Protein AF-A0A958UW13-F1 (afdb_monomer)

Secondary structure (DSSP, 8-state):
-HHHHHH-SSS--TT-------HHHHHHHHHHHHHHHHHHHHHHHHHHHHHHHHHHHHHHHHHHTT--HHHHHHHHHHHHHHHHHHHHHHHHHHHHHHHHHHHHHHT----GGGGG-HHHHHHHHHHHHHHHHHHHHHHHHHHHT--HHHHHHS-----S--HHHHHHHHHHHHHHHHHHHHHH-

Radius of gyration: 22.66 Å; Cα contacts (8 Å, |Δi|>4): 82; chains: 1; bounding box: 59×39×58 Å

Foldseek 3Di:
DVVCVLAPPPDPPPPPPPDNPHCVVVVVVVVLVVLVLLLVLLVLLLVLLVVVVVCLLVLLVCVVVPHDLVVVLVVQLVVLLVVLVVVLVVVVVVCVVCVVVCCVVVVHDDDPVVVVPPVVVVVSVVSSVVSSCSSSVNSSVVNSPDDSVDSPDDDPPVPPPVVVSVVSVVSSVVSVVVVVVVVVD

Mean predicted aligned error: 11.91 Å

Nearest PDB structures (foldseek):
  7w78-assembly1_B  TM=7.271E-01  e=1.163E-01  Corynebacterium diphtheriae NCTC 13129
  8g4c-assembly1_A  TM=7.460E-01  e=3.008E+00  Bacillus subtilis subsp. subtilis str. 168
  7o3v-assembly1_I  TM=2.007E-01  e=4.396E+00  Escherichia coli

Solvent-accessible surface area (backbone atoms only — not comparable to full-atom values): 10724 Å² total; per-residue (Å²): 118,74,70,51,71,66,61,51,86,84,64,76,65,88,77,82,64,92,73,79,70,62,49,63,58,59,52,51,52,52,50,52,50,50,52,51,50,51,39,51,41,50,50,50,27,54,51,48,43,59,51,48,61,75,48,43,6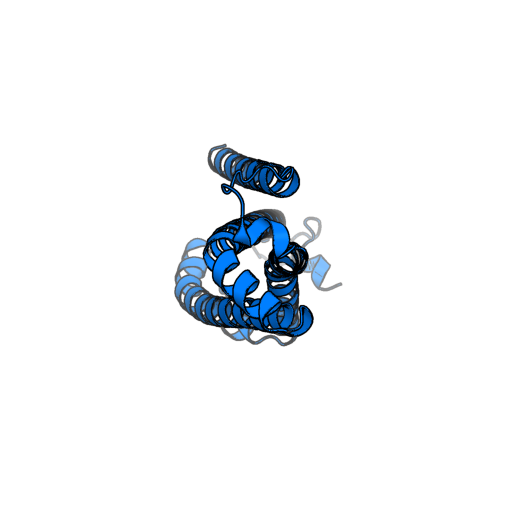1,62,51,32,53,42,46,73,77,66,50,56,65,66,60,55,40,53,52,52,41,49,53,43,43,52,52,45,49,54,52,51,58,51,46,54,54,50,48,66,67,44,46,63,60,47,24,66,76,64,78,40,90,79,59,76,69,61,70,69,34,70,72,52,43,52,49,52,51,51,51,50,52,52,49,40,45,65,33,28,50,57,39,38,53,60,62,61,67,65,60,52,75,58,71,76,74,56,84,89,69,88,70,69,87,55,56,66,60,54,49,49,51,51,50,38,52,51,55,51,52,49,54,54,51,68,71,72,110

Sequence (185 aa):
PFTDMHLNKELPAQNGLSDASNPMYSYILSGIALFVLLIACINFVNLTVARSVRRSKEIGIRKVVGGERKQLIVQFLGESFLLCFFAFALAIVLVQLALPVFNELSNKVLTLSYLFDAKLILGYMALFIVTGLLAGFYPALVLSNYNPVETLYSRFILSGKNYLQKSLVVLQFALASFLIISTLV

pLDDT: mean 73.25, std 13.92, range [44.91, 92.62]

Structure (mmCIF, N/CA/C/O backbone):
data_AF-A0A958UW13-F1
#
_entry.id   AF-A0A958UW13-F1
#
loop_
_atom_site.group_PDB
_atom_site.id
_atom_site.type_symbol
_atom_site.label_atom_id
_atom_site.label_alt_id
_atom_site.label_comp_id
_atom_site.label_asym_id
_atom_site.label_entity_id
_atom_site.label_seq_id
_atom_site.pdbx_PDB_ins_code
_atom_site.Cartn_x
_atom_site.Cartn_y
_atom_site.Cartn_z
_atom_site.occupancy
_atom_site.B_iso_or_equiv
_atom_site.auth_seq_id
_atom_site.auth_comp_id
_atom_site.auth_asym_id
_atom_site.auth_atom_id
_atom_site.pdbx_PDB_model_num
ATOM 1 N N . PRO A 1 1 ? 21.095 -22.127 -12.850 1.00 52.06 1 PRO A N 1
ATOM 2 C CA . PRO A 1 1 ? 21.810 -22.248 -14.142 1.00 52.06 1 PRO A CA 1
ATOM 3 C C . PRO A 1 1 ? 21.326 -21.274 -15.234 1.00 52.06 1 PRO A C 1
ATOM 5 O O . PRO A 1 1 ? 22.170 -20.653 -15.861 1.00 52.06 1 PRO A O 1
ATOM 8 N N . PHE A 1 2 ? 20.011 -21.098 -15.460 1.00 50.12 2 PHE A N 1
ATOM 9 C CA . PHE A 1 2 ? 19.495 -20.127 -16.453 1.00 50.12 2 PHE A CA 1
ATOM 10 C C . PHE A 1 2 ? 19.373 -18.688 -15.920 1.00 50.12 2 PHE A C 1
ATOM 12 O O . PHE A 1 2 ? 19.546 -17.737 -16.672 1.00 50.12 2 PHE A O 1
ATOM 19 N N . THR A 1 3 ? 19.131 -18.508 -14.618 1.00 55.66 3 THR A N 1
ATOM 20 C CA . THR A 1 3 ? 19.141 -17.190 -13.951 1.00 55.66 3 THR A CA 1
ATOM 21 C C . THR A 1 3 ? 20.526 -16.545 -13.954 1.00 55.66 3 THR A C 1
ATOM 23 O O . THR A 1 3 ? 20.636 -15.331 -14.088 1.00 55.66 3 THR A O 1
ATOM 26 N N . ASP A 1 4 ? 21.578 -17.360 -13.873 1.00 51.62 4 ASP A N 1
ATOM 27 C CA . ASP A 1 4 ? 22.963 -16.890 -13.782 1.00 51.62 4 ASP A CA 1
ATOM 28 C C . ASP A 1 4 ? 23.479 -16.368 -15.130 1.00 51.62 4 ASP A C 1
ATOM 30 O O . ASP A 1 4 ? 24.246 -15.416 -15.161 1.00 51.62 4 ASP A O 1
ATOM 34 N N . MET A 1 5 ? 22.990 -16.896 -16.259 1.00 53.34 5 MET A N 1
ATOM 35 C CA . MET A 1 5 ? 23.328 -16.372 -17.593 1.00 53.34 5 MET A CA 1
ATOM 36 C C . MET A 1 5 ? 22.741 -14.977 -17.866 1.00 53.34 5 MET A C 1
ATOM 38 O O . MET A 1 5 ? 23.309 -14.226 -18.649 1.00 53.34 5 MET A O 1
ATOM 42 N N . HIS A 1 6 ? 21.635 -14.604 -17.210 1.00 53.41 6 HIS A N 1
ATOM 43 C CA . HIS A 1 6 ? 21.028 -13.271 -17.345 1.00 53.41 6 HIS A CA 1
ATOM 44 C C . HIS A 1 6 ? 21.558 -12.241 -16.331 1.00 53.41 6 HIS A C 1
ATOM 46 O O . HIS A 1 6 ? 21.321 -11.046 -16.501 1.00 53.41 6 HIS A O 1
ATOM 52 N N . LEU A 1 7 ? 22.234 -12.689 -15.266 1.00 52.91 7 LEU A N 1
ATOM 53 C CA . LEU A 1 7 ? 22.651 -11.857 -14.130 1.00 52.91 7 LEU A CA 1
ATOM 54 C C . LEU A 1 7 ? 24.177 -11.785 -13.942 1.00 52.91 7 LEU A C 1
ATOM 56 O O . LEU A 1 7 ? 24.637 -10.969 -13.146 1.00 52.91 7 LEU A O 1
ATOM 60 N N . ASN A 1 8 ? 24.966 -12.612 -14.633 1.00 52.19 8 ASN A N 1
ATOM 61 C CA . ASN A 1 8 ? 26.412 -12.680 -14.434 1.00 52.19 8 ASN A CA 1
ATOM 62 C C . ASN A 1 8 ? 27.182 -11.842 -15.473 1.00 52.19 8 ASN A C 1
ATOM 64 O O . ASN A 1 8 ? 26.979 -11.982 -16.676 1.00 52.19 8 ASN A O 1
ATOM 68 N N . LYS A 1 9 ? 28.088 -10.977 -14.996 1.00 53.41 9 LYS A N 1
ATOM 69 C CA . LYS A 1 9 ? 28.976 -10.127 -15.814 1.00 53.41 9 LYS A CA 1
ATOM 70 C C . LYS A 1 9 ? 30.234 -10.850 -16.313 1.00 53.41 9 LYS A C 1
ATOM 72 O O . LYS A 1 9 ? 30.938 -10.302 -17.154 1.00 53.41 9 LYS A O 1
ATOM 77 N N . GLU A 1 10 ? 30.534 -12.041 -15.796 1.00 50.69 10 GLU A N 1
ATOM 78 C CA . GLU A 1 10 ? 31.798 -12.747 -16.066 1.00 50.69 10 GLU A CA 1
ATOM 79 C C . GLU A 1 10 ? 31.756 -13.699 -17.270 1.00 50.69 10 GLU A C 1
ATOM 81 O O . GLU A 1 10 ? 32.780 -14.271 -17.635 1.00 50.69 10 GLU A O 1
ATOM 86 N N . LEU A 1 11 ? 30.601 -13.860 -17.923 1.00 52.06 11 LEU A N 1
ATOM 87 C CA . LEU A 1 11 ? 30.509 -14.593 -19.184 1.00 52.06 11 LEU A CA 1
ATOM 88 C C . LEU A 1 11 ? 30.660 -13.596 -20.342 1.00 52.06 11 LEU A C 1
ATOM 90 O O . LEU A 1 11 ? 29.716 -12.851 -20.615 1.00 52.06 11 LEU A O 1
ATOM 94 N N . PRO A 1 12 ? 31.816 -13.539 -21.034 1.00 48.03 12 PRO A N 1
ATOM 95 C CA . PRO A 1 12 ? 31.908 -12.764 -22.260 1.00 48.03 12 PRO A CA 1
ATOM 96 C C . PRO A 1 12 ? 30.866 -13.297 -23.245 1.00 48.03 12 PRO A C 1
ATOM 98 O O . PRO A 1 12 ? 30.734 -14.508 -23.430 1.00 48.03 12 PRO A O 1
ATOM 101 N N . ALA A 1 13 ? 30.133 -12.386 -23.883 1.00 51.97 13 ALA A N 1
ATOM 102 C CA . ALA A 1 13 ? 29.234 -12.694 -24.983 1.00 51.97 13 ALA A CA 1
ATOM 103 C C . ALA A 1 13 ? 30.045 -13.187 -26.197 1.00 51.97 13 ALA A C 1
ATOM 105 O O . ALA A 1 13 ? 30.246 -12.468 -27.175 1.00 51.97 13 ALA A O 1
ATOM 106 N N . GLN A 1 14 ? 30.540 -14.425 -26.146 1.00 45.69 14 GLN A N 1
ATOM 107 C CA . GLN A 1 14 ? 30.984 -15.161 -27.325 1.00 45.69 14 GLN A CA 1
ATOM 108 C C . GLN A 1 14 ? 29.735 -15.463 -28.151 1.00 45.69 14 GLN A C 1
ATOM 110 O O . GLN A 1 14 ? 29.120 -16.501 -27.950 1.00 45.69 14 GLN A O 1
ATOM 115 N N . ASN A 1 15 ? 29.296 -14.477 -28.946 1.00 47.22 15 ASN A N 1
ATOM 116 C CA . ASN A 1 15 ? 28.476 -14.584 -30.167 1.00 47.22 15 ASN A CA 1
ATOM 117 C C . ASN A 1 15 ? 27.920 -13.212 -30.623 1.00 47.22 15 ASN A C 1
ATOM 119 O O . ASN A 1 15 ? 26.790 -13.123 -31.090 1.00 47.22 15 ASN A O 1
ATOM 123 N N . GLY A 1 16 ? 28.683 -12.116 -30.493 1.00 48.81 16 GLY A N 1
ATOM 124 C CA . GLY A 1 16 ? 28.322 -10.843 -31.144 1.00 48.81 16 GLY A CA 1
ATOM 125 C C . GLY A 1 16 ? 27.100 -10.112 -30.566 1.00 48.81 16 GLY A C 1
ATOM 126 O O . GLY A 1 16 ? 26.552 -9.234 -31.224 1.00 48.81 16 GLY A O 1
ATOM 127 N N . LEU A 1 17 ? 26.679 -10.438 -29.341 1.00 50.28 17 LEU A N 1
ATOM 128 C CA . LEU A 1 17 ? 25.639 -9.697 -28.622 1.00 50.28 17 LEU A CA 1
ATOM 129 C C . LEU A 1 17 ? 26.258 -8.466 -27.947 1.00 50.28 17 LEU A C 1
ATOM 131 O O . LEU A 1 17 ? 26.742 -8.527 -26.817 1.00 50.28 17 LEU A O 1
ATOM 135 N N . SER A 1 18 ? 26.250 -7.342 -28.656 1.00 46.09 18 SER A N 1
ATOM 136 C CA . SER A 1 18 ? 26.576 -6.021 -28.121 1.00 46.09 18 SER A CA 1
ATOM 137 C C . SER A 1 18 ? 25.360 -5.426 -27.397 1.00 46.09 18 SER A C 1
ATOM 139 O O . SER A 1 18 ? 24.729 -4.533 -27.938 1.00 46.09 18 SER A O 1
ATOM 141 N N . ASP A 1 19 ? 24.974 -5.985 -26.244 1.00 50.47 19 ASP A N 1
ATOM 142 C CA . ASP A 1 19 ? 24.163 -5.311 -25.203 1.00 50.47 19 ASP A CA 1
ATOM 143 C C . ASP A 1 19 ? 23.825 -6.295 -24.069 1.00 50.47 19 ASP A C 1
ATOM 145 O O . ASP A 1 19 ? 22.708 -6.799 -23.919 1.00 50.47 19 ASP A O 1
ATOM 149 N N . ALA A 1 20 ? 24.816 -6.601 -23.229 1.00 52.84 20 ALA A N 1
ATOM 150 C CA . ALA A 1 20 ? 24.546 -7.287 -21.972 1.00 52.84 20 ALA A CA 1
ATOM 151 C C . ALA A 1 20 ? 23.781 -6.326 -21.041 1.00 52.84 20 ALA A C 1
ATOM 153 O O . ALA A 1 20 ? 24.359 -5.400 -20.470 1.00 52.84 20 ALA A O 1
ATOM 154 N N . SER A 1 21 ? 22.466 -6.535 -20.894 1.00 53.34 21 SER A N 1
ATOM 155 C CA . SER A 1 21 ? 21.614 -5.787 -19.960 1.00 53.34 21 SER A CA 1
ATOM 156 C C . SER A 1 21 ? 22.214 -5.846 -18.553 1.00 53.34 21 SER A C 1
ATOM 158 O O . SER A 1 21 ? 22.163 -6.887 -17.904 1.00 53.34 21 SER A O 1
ATOM 160 N N . ASN A 1 22 ? 22.765 -4.731 -18.063 1.00 63.84 22 ASN A N 1
ATOM 161 C CA . ASN A 1 22 ? 23.395 -4.689 -16.746 1.00 63.84 22 ASN A CA 1
ATOM 162 C C . ASN A 1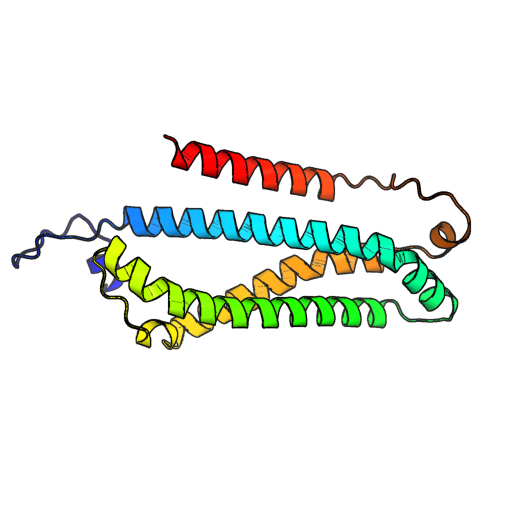 22 ? 22.338 -4.996 -15.659 1.00 63.84 22 ASN A C 1
ATOM 164 O O . ASN A 1 22 ? 21.388 -4.219 -15.505 1.00 63.84 22 ASN A O 1
ATOM 168 N N . PRO A 1 23 ? 22.486 -6.089 -14.883 1.00 67.69 23 PRO A N 1
ATOM 169 C CA . PRO A 1 23 ? 21.508 -6.500 -13.869 1.00 67.69 23 PRO A CA 1
ATOM 170 C C . PRO A 1 23 ? 21.314 -5.447 -12.772 1.00 67.69 23 PRO A C 1
ATOM 172 O O . PRO A 1 23 ? 20.291 -5.433 -12.089 1.00 67.69 23 PRO A O 1
ATOM 175 N N . MET A 1 24 ? 22.264 -4.516 -12.643 1.00 73.56 24 MET A N 1
ATOM 176 C CA . MET A 1 24 ? 22.176 -3.375 -11.742 1.00 73.56 24 MET A CA 1
ATOM 177 C C . MET A 1 24 ? 20.930 -2.512 -11.986 1.00 73.56 24 MET A C 1
ATOM 179 O O . MET A 1 24 ? 20.311 -2.083 -11.017 1.00 73.56 24 MET A O 1
ATOM 183 N N . TYR A 1 25 ? 20.500 -2.313 -13.240 1.00 77.19 25 TYR A N 1
ATOM 184 C CA . TYR A 1 25 ? 19.286 -1.537 -13.533 1.00 77.19 25 TYR A CA 1
ATOM 185 C C . TYR A 1 25 ? 18.023 -2.224 -13.006 1.00 77.19 25 TYR A C 1
ATOM 187 O O . TYR A 1 25 ? 17.160 -1.567 -12.426 1.00 77.19 25 TYR A O 1
ATOM 195 N N . SER A 1 26 ? 17.935 -3.550 -13.140 1.00 79.19 26 SER A N 1
ATOM 196 C CA . SER A 1 26 ? 16.813 -4.331 -12.611 1.00 79.19 26 SER A CA 1
ATOM 197 C C . SER A 1 26 ? 16.761 -4.281 -11.084 1.00 79.19 26 SER A C 1
ATOM 199 O O . SER A 1 26 ? 15.685 -4.106 -10.515 1.00 79.19 26 SER A O 1
ATOM 201 N N . TYR A 1 27 ? 17.915 -4.373 -10.412 1.00 81.94 27 TYR A N 1
ATOM 202 C CA . TYR A 1 27 ? 17.979 -4.262 -8.954 1.00 81.94 27 TYR A CA 1
ATOM 203 C C . TYR A 1 27 ? 17.588 -2.866 -8.462 1.00 81.94 27 TYR A C 1
ATOM 205 O O . TYR A 1 27 ? 16.763 -2.762 -7.554 1.00 81.94 27 TYR A O 1
ATOM 213 N N . ILE A 1 28 ? 18.093 -1.800 -9.090 1.00 85.06 28 ILE A N 1
ATOM 214 C CA . ILE A 1 28 ? 17.728 -0.418 -8.739 1.00 85.06 28 ILE A CA 1
ATOM 215 C C . ILE A 1 28 ? 16.223 -0.195 -8.930 1.00 85.06 28 ILE A C 1
ATOM 217 O O . ILE A 1 28 ? 15.558 0.277 -8.008 1.00 85.06 28 ILE A O 1
ATOM 221 N N . LEU A 1 29 ? 15.660 -0.603 -10.074 1.00 84.31 29 LEU A N 1
ATOM 222 C CA . LEU A 1 29 ? 14.228 -0.459 -10.346 1.00 84.31 29 LEU A CA 1
ATOM 223 C C . LEU A 1 29 ? 13.377 -1.249 -9.342 1.00 84.31 29 LEU A C 1
ATOM 225 O O . LEU A 1 29 ? 12.370 -0.736 -8.856 1.00 84.31 29 LEU A O 1
ATOM 229 N N . SER A 1 30 ? 13.802 -2.463 -8.975 1.00 85.44 30 SER A N 1
ATOM 230 C CA . SER A 1 30 ? 13.116 -3.265 -7.955 1.00 85.44 30 SER A CA 1
ATOM 231 C C . SER A 1 30 ? 13.166 -2.619 -6.564 1.00 85.44 30 SER A C 1
ATOM 233 O O . SER A 1 30 ? 12.167 -2.637 -5.844 1.00 85.44 30 SER A O 1
ATOM 235 N N . GLY A 1 31 ? 14.286 -1.981 -6.206 1.00 87.38 31 GLY A N 1
ATOM 236 C CA . GLY A 1 31 ? 14.431 -1.242 -4.954 1.00 87.38 31 GLY A CA 1
ATOM 237 C C . GLY A 1 31 ? 13.530 -0.009 -4.906 1.00 87.38 31 GLY A C 1
ATOM 238 O O . GLY A 1 31 ? 12.816 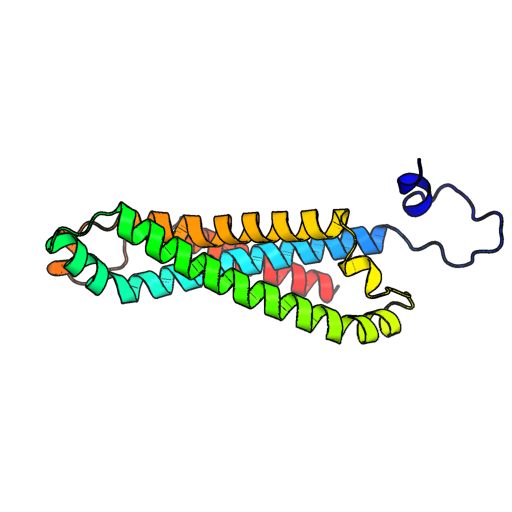0.196 -3.925 1.00 87.38 31 GLY A O 1
ATOM 239 N N . ILE A 1 32 ? 13.491 0.773 -5.990 1.00 89.56 32 ILE A N 1
ATOM 240 C CA . ILE A 1 32 ? 12.589 1.927 -6.121 1.00 89.56 32 ILE A CA 1
ATOM 241 C C . ILE A 1 32 ? 11.130 1.470 -6.016 1.00 89.56 32 ILE A C 1
ATOM 243 O O . ILE A 1 32 ? 10.366 2.043 -5.240 1.00 89.56 32 ILE A O 1
ATOM 247 N N . ALA A 1 33 ? 10.749 0.408 -6.733 1.00 88.31 33 ALA A N 1
ATOM 248 C CA . ALA A 1 33 ? 9.399 -0.147 -6.677 1.00 88.31 33 ALA A CA 1
ATOM 249 C C . ALA A 1 33 ? 9.007 -0.565 -5.249 1.00 88.31 33 ALA A C 1
ATOM 251 O O . ALA A 1 33 ? 7.898 -0.266 -4.806 1.00 88.31 33 ALA A O 1
ATOM 252 N N . LEU A 1 34 ? 9.923 -1.191 -4.502 1.00 89.00 34 LEU A N 1
ATOM 253 C CA . LEU A 1 34 ? 9.706 -1.562 -3.104 1.00 89.00 34 LEU A CA 1
ATOM 254 C C . LEU A 1 34 ? 9.506 -0.335 -2.201 1.00 89.00 34 LEU A C 1
ATOM 256 O O . LEU A 1 34 ? 8.570 -0.316 -1.401 1.00 89.00 34 LEU A O 1
ATOM 260 N N . PHE A 1 35 ? 10.326 0.710 -2.336 1.00 89.25 35 PHE A N 1
ATOM 261 C CA . PHE A 1 35 ? 10.149 1.939 -1.556 1.00 89.25 35 PHE A CA 1
ATOM 262 C C . PHE A 1 35 ? 8.833 2.648 -1.872 1.00 89.25 35 PHE A C 1
ATOM 264 O O . PHE A 1 35 ? 8.118 3.046 -0.952 1.00 89.25 35 PHE A O 1
ATOM 271 N N . VAL A 1 36 ? 8.475 2.760 -3.152 1.00 90.56 36 VAL A N 1
ATOM 272 C CA . VAL A 1 36 ? 7.197 3.346 -3.581 1.00 90.56 36 VAL A CA 1
ATOM 273 C C . VAL A 1 36 ? 6.020 2.542 -3.025 1.00 90.56 36 VAL A C 1
ATOM 275 O O . VAL A 1 36 ? 5.067 3.129 -2.512 1.00 90.56 36 VAL A O 1
ATOM 278 N N . LEU A 1 37 ? 6.103 1.208 -3.045 1.00 87.69 37 LEU A N 1
ATOM 279 C CA . LEU A 1 37 ? 5.087 0.334 -2.464 1.00 87.69 37 LEU A CA 1
ATOM 280 C C . LEU A 1 37 ? 4.930 0.567 -0.955 1.00 87.69 37 LEU A C 1
ATOM 282 O O . LEU A 1 37 ? 3.808 0.688 -0.463 1.00 87.69 37 LEU A O 1
ATOM 286 N N . LEU A 1 38 ? 6.039 0.668 -0.217 1.00 85.69 38 LEU A N 1
ATOM 287 C CA . LEU A 1 38 ? 6.013 0.962 1.218 1.00 85.69 38 LEU A CA 1
ATOM 288 C C . LEU A 1 38 ? 5.377 2.327 1.503 1.00 85.69 38 LEU A C 1
ATOM 290 O O . LEU A 1 38 ? 4.509 2.423 2.371 1.00 85.69 38 LEU A O 1
ATOM 294 N N . ILE A 1 39 ? 5.751 3.363 0.746 1.00 89.19 39 ILE A N 1
ATOM 295 C CA . ILE A 1 39 ? 5.157 4.703 0.851 1.00 89.19 39 ILE A CA 1
ATOM 296 C C . ILE A 1 39 ? 3.642 4.634 0.625 1.00 89.19 39 ILE A C 1
ATOM 298 O O . ILE A 1 39 ? 2.883 5.191 1.420 1.00 89.19 39 ILE A O 1
ATOM 302 N N . ALA A 1 40 ? 3.195 3.927 -0.417 1.00 86.25 40 ALA A N 1
ATOM 303 C CA . ALA A 1 40 ? 1.780 3.774 -0.741 1.00 86.25 40 ALA A CA 1
ATOM 304 C C . ALA A 1 40 ? 1.006 3.050 0.374 1.00 86.25 40 ALA A C 1
ATOM 306 O O . ALA A 1 40 ? -0.044 3.532 0.802 1.00 86.25 40 ALA A O 1
ATOM 307 N N . CYS A 1 41 ? 1.545 1.947 0.905 1.00 83.69 41 CYS A N 1
ATOM 308 C CA . CYS A 1 41 ? 0.949 1.213 2.023 1.00 83.69 41 CYS A CA 1
ATOM 309 C C . CYS A 1 41 ? 0.802 2.096 3.268 1.00 83.69 41 CYS A C 1
ATOM 311 O O . CYS A 1 41 ? -0.276 2.169 3.858 1.00 83.69 41 CYS A O 1
ATOM 313 N N . ILE A 1 42 ? 1.862 2.813 3.650 1.00 84.31 42 ILE A N 1
ATOM 314 C CA . ILE A 1 42 ? 1.840 3.707 4.814 1.00 84.31 42 ILE A CA 1
ATOM 315 C C . ILE A 1 42 ? 0.834 4.843 4.610 1.00 84.31 42 ILE A C 1
ATOM 317 O O . ILE A 1 42 ? 0.061 5.166 5.516 1.00 84.31 42 ILE A O 1
ATOM 321 N N . ASN A 1 43 ? 0.803 5.429 3.413 1.00 86.19 43 ASN A N 1
ATOM 322 C CA . ASN A 1 43 ? -0.139 6.488 3.086 1.00 86.19 43 ASN A CA 1
ATOM 323 C C . ASN A 1 43 ? -1.589 6.005 3.183 1.00 86.19 43 ASN A C 1
ATOM 325 O O . ASN A 1 43 ? -2.422 6.669 3.801 1.00 86.19 43 ASN A O 1
ATOM 329 N N . PHE A 1 44 ? -1.878 4.826 2.636 1.00 82.25 44 PHE A N 1
ATOM 330 C CA . PHE A 1 44 ? -3.207 4.237 2.691 1.00 82.25 44 PHE A CA 1
ATOM 331 C C . PHE A 1 44 ? -3.649 3.942 4.129 1.00 82.25 44 PHE A C 1
ATOM 333 O O . PHE A 1 44 ? -4.782 4.263 4.500 1.00 82.25 44 PHE A O 1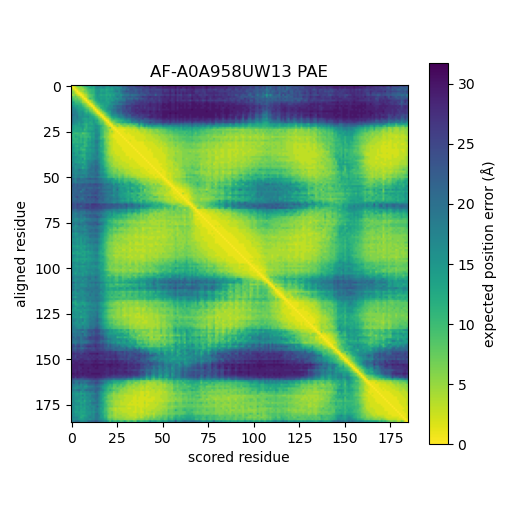
ATOM 340 N N . VAL A 1 45 ? -2.756 3.405 4.969 1.00 78.81 45 VAL A N 1
ATOM 341 C CA . VAL A 1 45 ? -3.012 3.215 6.407 1.00 78.81 45 VAL A CA 1
ATOM 342 C C . VAL A 1 45 ? -3.351 4.553 7.067 1.00 78.81 45 VAL A C 1
ATOM 344 O O . VAL A 1 45 ? -4.379 4.667 7.736 1.00 78.81 45 VAL A O 1
ATOM 347 N N . ASN A 1 46 ? -2.541 5.589 6.835 1.00 80.19 46 ASN A N 1
ATOM 348 C CA . ASN A 1 46 ? -2.753 6.920 7.405 1.00 80.19 46 ASN A CA 1
ATOM 349 C C . ASN A 1 46 ? -4.094 7.539 6.971 1.00 80.19 46 ASN A C 1
ATOM 351 O O . ASN A 1 46 ? -4.825 8.072 7.811 1.00 80.19 46 ASN A O 1
ATOM 355 N N . LEU A 1 47 ? -4.448 7.435 5.685 1.00 77.94 47 LEU A N 1
ATOM 356 C CA . LEU A 1 47 ? -5.727 7.910 5.149 1.00 77.94 47 LEU A CA 1
ATOM 357 C C . LEU A 1 47 ? -6.914 7.145 5.738 1.00 77.94 47 LEU A C 1
ATOM 359 O O . LEU A 1 47 ? -7.923 7.753 6.103 1.00 77.94 47 LEU A O 1
ATOM 363 N N . THR A 1 48 ? -6.799 5.823 5.861 1.00 75.19 48 THR A N 1
ATOM 364 C CA . THR A 1 48 ? -7.872 4.977 6.393 1.00 75.19 48 THR A CA 1
ATOM 365 C C . THR A 1 48 ? -8.101 5.264 7.873 1.00 75.19 48 THR A C 1
ATOM 367 O O . THR A 1 48 ? -9.239 5.481 8.276 1.00 75.19 48 THR A O 1
ATOM 370 N N . VAL A 1 49 ? -7.037 5.398 8.671 1.00 74.44 49 VAL A N 1
ATOM 371 C CA . VAL A 1 49 ? -7.123 5.801 10.086 1.00 74.44 49 VAL A CA 1
ATOM 372 C C . VAL A 1 49 ? -7.782 7.176 10.233 1.00 74.44 49 VAL A C 1
ATOM 374 O O . VAL A 1 49 ? -8.670 7.345 11.068 1.00 74.44 49 VAL A O 1
ATOM 377 N N . ALA A 1 50 ? -7.421 8.153 9.394 1.00 73.38 50 ALA A N 1
ATOM 378 C CA . ALA A 1 50 ? -8.049 9.475 9.412 1.00 73.38 50 ALA A CA 1
ATOM 379 C C . ALA A 1 50 ? -9.555 9.425 9.074 1.00 73.38 50 ALA A C 1
ATOM 381 O O . ALA A 1 50 ? -10.358 10.125 9.697 1.00 73.38 50 ALA A O 1
ATOM 382 N N . ARG A 1 51 ? -9.968 8.572 8.125 1.00 71.31 51 ARG A N 1
ATOM 383 C CA . ARG A 1 51 ? -11.389 8.345 7.795 1.00 71.31 51 ARG A CA 1
ATOM 384 C C . ARG A 1 51 ? -12.139 7.637 8.926 1.00 71.31 51 ARG A C 1
ATOM 386 O O . ARG A 1 51 ? -13.273 8.012 9.225 1.00 71.31 51 ARG A O 1
ATOM 393 N N . SER A 1 52 ? -11.501 6.680 9.597 1.00 68.31 52 SER A N 1
ATOM 394 C CA . SER A 1 52 ? -12.056 5.957 10.747 1.00 68.31 52 SER A CA 1
ATOM 395 C C . SER A 1 52 ? -12.437 6.884 11.902 1.00 68.31 52 SER A C 1
ATOM 397 O O . SER A 1 52 ? -13.477 6.685 12.526 1.00 68.31 52 SER A O 1
ATOM 399 N N . VAL A 1 53 ? -11.671 7.958 12.136 1.00 68.31 53 VAL A N 1
ATOM 400 C CA . VAL A 1 53 ? -12.010 8.976 13.148 1.00 68.31 53 VAL A CA 1
ATOM 401 C C . VAL A 1 53 ? -13.355 9.640 12.847 1.00 68.31 53 VAL A C 1
ATOM 403 O O . VAL A 1 53 ? -14.156 9.824 13.760 1.00 68.31 53 VAL A O 1
ATOM 406 N N . ARG A 1 54 ? -13.668 9.942 11.580 1.00 67.06 54 ARG A N 1
ATOM 407 C CA . ARG A 1 54 ? -14.970 10.530 11.202 1.00 67.06 54 ARG A CA 1
ATOM 408 C C . ARG A 1 54 ? -16.134 9.552 11.406 1.00 67.06 54 ARG A C 1
ATOM 410 O O . ARG A 1 54 ? -17.221 9.981 11.777 1.00 67.06 54 ARG A O 1
ATOM 417 N N . ARG A 1 55 ? -15.895 8.247 11.221 1.00 68.38 55 ARG A N 1
ATOM 418 C CA . ARG A 1 55 ? -16.892 7.170 11.408 1.00 68.38 55 ARG A CA 1
ATOM 419 C C . ARG A 1 55 ? -17.008 6.680 12.858 1.00 68.38 55 ARG A C 1
ATOM 421 O O . ARG A 1 55 ? -17.898 5.898 13.173 1.00 68.38 55 ARG A O 1
ATOM 428 N N . SER A 1 56 ? -16.162 7.166 13.766 1.00 66.62 56 SER A N 1
ATOM 429 C CA . SER A 1 56 ? -16.135 6.739 15.173 1.00 66.62 56 SER A CA 1
ATOM 430 C C . SER A 1 56 ? -17.459 6.964 15.923 1.00 66.62 56 SER A C 1
ATOM 432 O O . SER A 1 56 ? -17.845 6.112 16.720 1.00 66.62 56 SER A O 1
ATOM 434 N N . LYS A 1 57 ? -18.199 8.048 15.634 1.00 66.25 57 LYS A N 1
ATOM 435 C CA . LYS A 1 57 ? -19.526 8.313 16.229 1.00 66.25 57 LYS A CA 1
ATOM 436 C C . LYS A 1 57 ? -20.571 7.267 15.835 1.00 66.25 57 LYS A C 1
ATOM 438 O O . LYS A 1 57 ? -21.309 6.788 16.688 1.00 66.25 57 LYS A O 1
ATOM 443 N N . GLU A 1 58 ? -20.611 6.888 14.559 1.00 70.62 58 GLU A N 1
ATOM 444 C CA . GLU A 1 58 ? -21.517 5.852 14.045 1.00 70.62 58 GLU A CA 1
ATOM 445 C C . GLU A 1 58 ? -21.221 4.494 14.699 1.00 70.62 58 GLU A C 1
ATOM 447 O O . GLU A 1 58 ? -22.123 3.780 15.137 1.00 70.62 58 GLU A O 1
ATOM 452 N N . ILE A 1 59 ? -19.934 4.166 14.821 1.00 71.50 59 ILE A N 1
ATOM 453 C CA . ILE A 1 59 ? -19.454 2.921 15.425 1.00 71.50 59 ILE A CA 1
ATOM 454 C C . ILE A 1 59 ? -19.746 2.884 16.930 1.00 71.50 59 ILE A C 1
ATOM 456 O O . ILE A 1 59 ? -20.151 1.843 17.446 1.00 71.50 59 ILE A O 1
ATOM 460 N N . GLY A 1 60 ? -19.593 4.017 17.624 1.00 68.25 60 GLY A N 1
ATOM 461 C CA . GLY A 1 60 ? -19.965 4.175 19.029 1.00 68.25 60 GLY A CA 1
ATOM 462 C C . GLY A 1 60 ? -21.445 3.872 19.257 1.00 68.25 60 GLY A C 1
ATOM 463 O O . GLY A 1 60 ? -21.763 3.024 20.085 1.00 68.25 60 GLY A O 1
ATOM 464 N N . ILE A 1 61 ? -22.337 4.461 18.451 1.00 71.94 61 ILE A N 1
ATOM 465 C CA . ILE A 1 61 ? -23.788 4.209 18.517 1.00 71.94 61 ILE A CA 1
ATOM 466 C C . ILE A 1 61 ? -24.097 2.722 18.294 1.00 71.94 61 ILE A C 1
ATOM 468 O O . ILE A 1 61 ? -24.792 2.113 19.103 1.00 71.94 61 ILE A O 1
ATOM 472 N N . ARG A 1 62 ? -23.528 2.098 17.252 1.00 73.31 62 ARG A N 1
ATOM 473 C CA . ARG A 1 62 ? -23.743 0.666 16.970 1.00 73.31 62 ARG A CA 1
ATOM 474 C C . ARG A 1 62 ? -23.275 -0.238 18.113 1.00 73.31 62 ARG A C 1
ATOM 476 O O . ARG A 1 62 ? -23.938 -1.224 18.409 1.00 73.31 62 ARG A O 1
ATOM 483 N N . LYS A 1 63 ? -22.163 0.098 18.772 1.00 70.38 63 LYS A N 1
ATOM 484 C CA . LYS A 1 63 ? -21.611 -0.669 19.902 1.00 70.38 63 LYS A CA 1
ATOM 485 C C . LYS A 1 63 ? -22.460 -0.528 21.171 1.00 70.38 63 LYS A C 1
ATOM 487 O O . LYS A 1 63 ? -22.572 -1.494 21.916 1.00 70.38 63 LYS A O 1
ATOM 492 N N . VAL A 1 64 ? -23.088 0.633 21.393 1.00 70.94 64 VAL A N 1
ATOM 493 C CA . VAL A 1 64 ? -24.057 0.840 22.491 1.00 70.94 64 VAL A CA 1
ATOM 494 C C . VAL A 1 64 ? -25.361 0.069 22.249 1.00 70.94 64 VAL A C 1
ATOM 496 O O . VAL A 1 64 ? -25.930 -0.464 23.193 1.00 70.94 64 VAL A O 1
ATOM 499 N N . VAL A 1 65 ? -25.796 -0.065 20.992 1.00 75.12 65 VAL A N 1
ATOM 500 C CA . VAL A 1 65 ? -26.997 -0.837 20.601 1.00 75.12 65 VAL A CA 1
ATOM 501 C C . VAL A 1 65 ? -26.734 -2.361 20.556 1.00 75.12 65 VAL A C 1
ATOM 503 O O . VAL A 1 65 ? -27.615 -3.138 20.207 1.00 75.12 65 VAL A O 1
ATOM 506 N N . GLY A 1 66 ? -25.539 -2.821 20.949 1.00 70.00 66 GLY A N 1
ATOM 507 C CA . GLY A 1 66 ? -25.200 -4.249 21.050 1.00 70.00 66 GLY A CA 1
ATOM 508 C C . GLY A 1 66 ? -24.454 -4.836 19.847 1.00 70.00 66 GLY A C 1
ATOM 509 O O . GLY A 1 66 ? -24.316 -6.051 19.746 1.00 70.00 66 GLY A O 1
ATOM 510 N N . GLY A 1 67 ? -23.946 -4.006 18.934 1.00 71.38 67 GLY A N 1
ATOM 511 C CA . GLY A 1 67 ? -23.137 -4.461 17.802 1.00 71.38 67 GLY A CA 1
ATOM 512 C C . GLY A 1 67 ? -21.811 -5.099 18.237 1.00 71.38 67 GLY A C 1
ATOM 513 O O . GLY A 1 67 ? -21.022 -4.494 18.970 1.00 71.38 67 GLY A O 1
ATOM 514 N N . GLU A 1 68 ? -21.531 -6.310 17.748 1.00 70.00 68 GLU A N 1
ATOM 515 C CA . GLU A 1 68 ? -20.294 -7.031 18.054 1.00 70.00 68 GLU A CA 1
ATOM 516 C C . GLU A 1 68 ? -19.056 -6.373 17.420 1.00 70.00 68 GLU A C 1
ATOM 518 O O . GLU A 1 68 ? -19.038 -6.008 16.241 1.00 70.00 68 GLU A O 1
ATOM 523 N N . ARG A 1 69 ? -17.944 -6.327 18.175 1.00 67.75 69 ARG A N 1
ATOM 524 C CA . ARG A 1 69 ? -16.636 -5.853 17.674 1.00 67.75 69 ARG A CA 1
ATOM 525 C C . ARG A 1 69 ? -16.188 -6.596 16.408 1.00 67.75 69 ARG A C 1
ATOM 527 O O . ARG A 1 69 ? -15.573 -5.993 15.532 1.00 67.75 69 ARG A O 1
ATOM 534 N N . LYS A 1 70 ? -16.505 -7.890 16.300 1.00 68.94 70 LYS A N 1
ATOM 535 C CA . LYS A 1 70 ? -16.106 -8.745 15.175 1.00 68.94 70 LYS A CA 1
ATOM 536 C C . LYS A 1 70 ? -16.791 -8.339 13.867 1.00 68.94 70 LYS A C 1
ATOM 538 O O . LYS A 1 70 ? -16.136 -8.318 12.829 1.00 68.94 70 LYS A O 1
ATOM 543 N N . GLN A 1 71 ? -18.062 -7.940 13.922 1.00 73.25 71 GLN A N 1
ATOM 544 C CA . GLN A 1 71 ? -18.820 -7.496 12.748 1.00 73.25 71 GLN A CA 1
ATOM 545 C C . GLN A 1 71 ? -18.222 -6.221 12.136 1.00 73.25 71 GLN A C 1
ATOM 547 O O . GLN A 1 71 ? -18.093 -6.114 10.919 1.00 73.25 71 GLN A O 1
ATOM 552 N N . LEU A 1 72 ? -17.785 -5.284 12.982 1.00 70.50 72 LEU A N 1
ATOM 553 C CA . LEU A 1 72 ? -17.132 -4.047 12.547 1.00 70.50 72 LEU A CA 1
ATOM 554 C C . LEU A 1 72 ? -15.773 -4.320 11.892 1.00 70.50 72 LEU A C 1
ATOM 556 O O . LEU A 1 72 ? -15.482 -3.763 10.837 1.00 70.50 72 LEU A O 1
ATOM 560 N N . ILE A 1 73 ? -14.963 -5.204 12.482 1.00 70.38 73 ILE A N 1
ATOM 561 C CA . ILE A 1 73 ? -13.656 -5.585 11.927 1.00 70.38 73 ILE A CA 1
ATOM 562 C C . ILE A 1 73 ? -13.822 -6.214 10.539 1.00 70.38 73 ILE A C 1
ATOM 564 O O . ILE A 1 73 ? -13.136 -5.808 9.605 1.00 70.38 73 ILE A O 1
ATOM 568 N N . VAL A 1 74 ? -14.755 -7.160 10.386 1.00 76.62 74 VAL A N 1
ATOM 569 C CA . VAL A 1 74 ? -15.013 -7.827 9.098 1.00 76.62 74 VAL A CA 1
ATOM 570 C C . VAL A 1 74 ? -15.532 -6.838 8.054 1.00 76.62 74 VAL A C 1
ATOM 572 O O . VAL A 1 74 ? -15.073 -6.870 6.916 1.00 76.62 74 VAL A O 1
ATOM 575 N N . GLN A 1 75 ? -16.432 -5.924 8.433 1.00 78.81 75 GLN A N 1
ATOM 576 C CA . GLN A 1 75 ? -16.952 -4.907 7.517 1.00 78.81 75 GLN A CA 1
ATOM 577 C C . GLN A 1 75 ? -15.837 -3.993 6.990 1.00 78.81 75 GLN A C 1
ATOM 579 O O . GLN A 1 75 ? -15.735 -3.787 5.783 1.00 78.81 75 GLN A O 1
ATOM 584 N N . PHE A 1 76 ? -14.991 -3.464 7.878 1.00 74.00 76 PHE A N 1
ATOM 585 C CA . PHE A 1 76 ? -13.902 -2.570 7.480 1.00 74.00 76 PHE A CA 1
ATOM 586 C C . PHE A 1 76 ? -12.834 -3.286 6.663 1.00 74.00 76 PHE A C 1
ATOM 588 O O . PHE A 1 76 ? -12.377 -2.746 5.659 1.00 74.00 76 PHE A O 1
ATOM 595 N N . LEU A 1 77 ? -12.463 -4.505 7.059 1.00 76.12 77 LEU A N 1
ATOM 596 C CA . LEU A 1 77 ? -11.488 -5.290 6.314 1.00 76.12 77 LEU A CA 1
ATOM 597 C C . LEU A 1 77 ? -12.015 -5.639 4.914 1.00 76.12 77 LEU A C 1
ATOM 599 O O . LEU A 1 77 ? -11.268 -5.538 3.947 1.00 76.12 77 LEU A O 1
ATOM 603 N N . GLY A 1 78 ? -13.307 -5.964 4.792 1.00 81.06 78 GLY A N 1
ATOM 604 C CA . GLY A 1 78 ? -13.972 -6.176 3.506 1.00 81.06 78 GLY A CA 1
ATOM 605 C C . GLY A 1 78 ? -14.006 -4.916 2.636 1.00 81.06 78 GLY A C 1
ATOM 606 O O . GLY A 1 78 ? -13.674 -4.985 1.457 1.00 81.06 78 GLY A O 1
ATOM 607 N N . GLU A 1 79 ? -14.334 -3.753 3.209 1.00 80.56 79 GLU A N 1
ATOM 608 C CA . GLU A 1 79 ? -14.317 -2.466 2.495 1.00 80.56 79 GLU A CA 1
ATOM 609 C C . GLU A 1 79 ? -12.904 -2.125 1.991 1.00 80.56 79 GLU A C 1
ATOM 611 O O . GLU A 1 79 ? -12.729 -1.759 0.828 1.00 80.56 79 GLU A O 1
ATOM 616 N N . SER A 1 80 ? -11.878 -2.315 2.828 1.00 79.19 80 SER A N 1
ATOM 617 C CA . SER A 1 80 ? -10.477 -2.141 2.429 1.00 79.19 80 SER A CA 1
ATOM 618 C C . SER A 1 80 ? -10.067 -3.112 1.322 1.00 79.19 80 SER A C 1
ATOM 620 O O . SER A 1 80 ? -9.427 -2.694 0.361 1.00 79.19 80 SER A O 1
ATOM 622 N N . PHE A 1 81 ? -10.464 -4.382 1.411 1.00 81.94 81 PHE A N 1
ATOM 623 C CA . PHE A 1 81 ? -10.125 -5.388 0.406 1.00 81.94 81 PHE A CA 1
ATOM 624 C C . PHE A 1 81 ? -10.791 -5.107 -0.947 1.00 81.94 81 PHE A C 1
ATOM 626 O O . PHE A 1 81 ? -10.146 -5.236 -1.985 1.00 81.94 81 PHE A O 1
ATOM 633 N N . LEU A 1 82 ? -12.049 -4.651 -0.947 1.00 86.00 82 LEU A N 1
ATOM 634 C CA . LEU A 1 82 ? -12.748 -4.219 -2.161 1.00 86.00 82 LEU A CA 1
ATOM 635 C C . LEU A 1 82 ? -12.061 -3.013 -2.809 1.00 86.00 82 LEU A C 1
ATOM 637 O O . LEU A 1 82 ? -11.853 -3.005 -4.020 1.00 86.00 82 LEU A O 1
ATOM 641 N N . LEU A 1 83 ? -11.661 -2.014 -2.017 1.00 83.81 83 LEU A N 1
ATOM 642 C CA . LEU A 1 83 ? -10.911 -0.863 -2.526 1.00 83.81 83 LEU A CA 1
ATOM 643 C C . LEU A 1 83 ? -9.568 -1.284 -3.130 1.00 83.81 83 LEU A C 1
ATOM 645 O O . LEU A 1 83 ? -9.226 -0.833 -4.223 1.00 83.81 83 LEU A O 1
ATOM 649 N N . CYS A 1 84 ? -8.833 -2.173 -2.456 1.00 84.44 84 CYS A N 1
ATOM 650 C CA . CYS A 1 84 ? -7.611 -2.750 -3.005 1.00 84.44 84 CYS A CA 1
ATOM 651 C C . CYS A 1 84 ? -7.896 -3.474 -4.324 1.00 84.44 84 CYS A C 1
ATOM 653 O O . CYS A 1 84 ? -7.142 -3.294 -5.276 1.00 84.44 84 CYS A O 1
ATOM 655 N N . PHE A 1 85 ? -8.967 -4.268 -4.410 1.00 86.31 85 PHE A N 1
ATOM 656 C CA . PHE A 1 85 ? -9.320 -5.019 -5.617 1.00 86.31 85 PHE A CA 1
ATOM 657 C C . PHE A 1 85 ? -9.573 -4.096 -6.816 1.00 86.31 85 PHE A C 1
ATOM 659 O O . PHE A 1 85 ? -9.003 -4.309 -7.886 1.00 86.31 85 PHE A O 1
ATOM 666 N N . PHE A 1 86 ? -10.351 -3.025 -6.632 1.00 89.62 86 PHE A N 1
ATOM 667 C CA . PHE A 1 86 ? -10.569 -2.032 -7.689 1.00 89.62 86 PHE A CA 1
ATOM 668 C C . PHE A 1 86 ? -9.277 -1.310 -8.08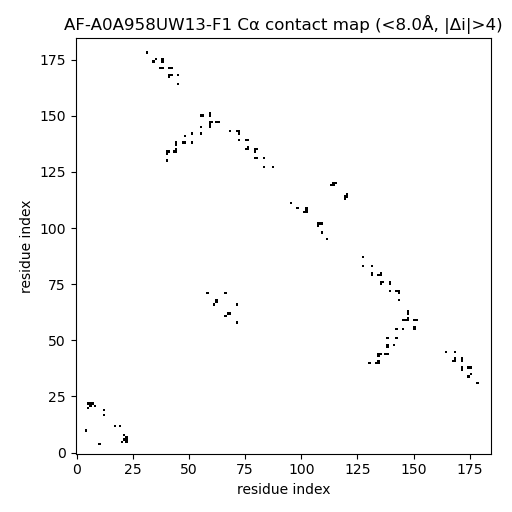5 1.00 89.62 86 PHE A C 1
ATOM 670 O O . PHE A 1 86 ? -9.030 -1.111 -9.274 1.00 89.62 86 PHE A O 1
ATOM 677 N N . ALA A 1 87 ? -8.429 -0.958 -7.115 1.00 87.38 87 ALA A N 1
ATOM 678 C CA . ALA A 1 87 ? -7.130 -0.350 -7.394 1.00 87.38 87 ALA A CA 1
ATOM 679 C C . ALA A 1 87 ? -6.203 -1.298 -8.174 1.00 87.38 87 ALA A C 1
ATOM 681 O O . ALA A 1 87 ? -5.519 -0.861 -9.095 1.00 87.38 87 ALA A O 1
ATOM 682 N N . PHE A 1 88 ? -6.211 -2.594 -7.850 1.00 86.69 88 PHE A N 1
ATOM 683 C CA . PHE A 1 88 ? -5.433 -3.617 -8.547 1.00 86.69 88 PHE A CA 1
ATOM 684 C C . PHE A 1 88 ? -5.914 -3.819 -9.989 1.00 86.69 88 PHE A C 1
ATOM 686 O O . PHE A 1 88 ? -5.099 -3.832 -10.909 1.00 86.69 88 PHE A O 1
ATOM 693 N N . ALA A 1 89 ? -7.230 -3.890 -10.209 1.00 89.00 89 ALA A N 1
ATOM 694 C CA .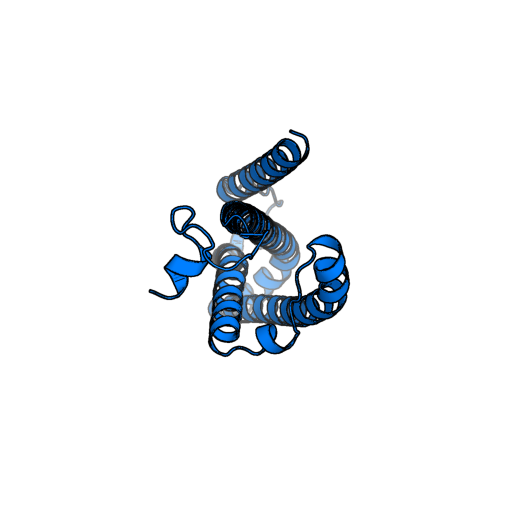 ALA A 1 89 ? -7.798 -3.956 -11.555 1.00 89.00 89 ALA A CA 1
ATOM 695 C C . ALA A 1 89 ? -7.406 -2.729 -12.398 1.00 89.00 89 ALA A C 1
ATOM 697 O O . ALA A 1 89 ? -6.988 -2.867 -13.546 1.00 89.00 89 ALA A O 1
ATOM 698 N N . LEU A 1 90 ? -7.469 -1.531 -11.807 1.00 91.12 90 LEU A N 1
ATOM 699 C CA . LEU A 1 90 ? -7.052 -0.289 -12.459 1.00 91.12 90 LEU A CA 1
ATOM 700 C C . LEU A 1 90 ? -5.544 -0.296 -12.762 1.00 91.12 90 LEU A C 1
ATOM 702 O O . LEU A 1 90 ? -5.133 0.110 -13.848 1.00 91.12 90 LEU A O 1
ATOM 706 N N . ALA A 1 91 ? -4.721 -0.816 -11.848 1.00 88.44 91 ALA A N 1
ATOM 707 C CA . ALA A 1 91 ? -3.283 -0.946 -12.053 1.00 88.44 91 ALA A CA 1
ATOM 708 C C . ALA A 1 91 ? -2.942 -1.838 -13.258 1.00 88.44 91 ALA A C 1
ATOM 710 O O . ALA A 1 91 ? -2.068 -1.468 -14.037 1.00 88.44 91 ALA A O 1
ATOM 711 N N . ILE A 1 92 ? -3.651 -2.956 -13.468 1.00 86.31 92 ILE A N 1
ATOM 712 C CA . ILE A 1 92 ? -3.455 -3.818 -14.651 1.00 86.31 92 ILE A CA 1
ATOM 713 C C . ILE A 1 92 ? -3.708 -3.033 -15.944 1.00 86.31 92 ILE A C 1
ATOM 715 O O . ILE A 1 92 ? -2.897 -3.092 -16.869 1.00 86.31 92 ILE A O 1
ATOM 719 N N . VAL A 1 93 ? -4.795 -2.257 -15.994 1.00 89.62 93 VAL A N 1
ATOM 720 C CA . VAL A 1 93 ? -5.126 -1.419 -17.158 1.00 89.62 93 VAL A CA 1
ATOM 721 C C . VAL A 1 93 ? -4.037 -0.371 -17.403 1.00 89.62 93 VAL A C 1
ATOM 723 O O . VAL A 1 93 ? -3.590 -0.198 -18.534 1.00 89.62 93 VAL A O 1
ATOM 726 N N . LEU A 1 94 ? -3.557 0.298 -16.351 1.00 89.44 94 LEU A N 1
ATOM 727 C CA . LEU A 1 94 ? -2.478 1.280 -16.474 1.00 89.44 94 LEU A CA 1
ATOM 728 C C . LEU A 1 94 ? -1.167 0.654 -16.951 1.00 89.44 94 LEU A C 1
ATOM 730 O O . LEU A 1 94 ? -0.494 1.241 -17.793 1.00 89.44 94 LEU A O 1
ATOM 734 N N . VAL A 1 95 ? -0.813 -0.535 -16.459 1.00 87.31 95 VAL A N 1
ATOM 735 C CA . VAL A 1 95 ? 0.380 -1.259 -16.918 1.00 87.31 95 VAL A CA 1
ATOM 736 C C . VAL A 1 95 ? 0.262 -1.593 -18.402 1.00 87.31 95 VAL A C 1
ATOM 738 O O . VAL A 1 95 ? 1.213 -1.369 -19.147 1.00 87.31 95 VAL A O 1
ATOM 741 N N . GLN A 1 96 ? -0.905 -2.049 -18.861 1.00 85.44 96 GLN A N 1
ATOM 742 C CA . GLN A 1 96 ? -1.139 -2.331 -20.278 1.00 85.44 96 GLN A CA 1
ATOM 743 C C . GLN A 1 96 ? -0.959 -1.085 -21.161 1.00 85.44 96 GLN A C 1
ATOM 745 O O . GLN A 1 96 ? -0.399 -1.190 -22.251 1.00 85.44 96 GLN A O 1
ATOM 750 N N . LEU A 1 97 ? -1.392 0.087 -20.690 1.00 87.56 97 LEU A N 1
ATOM 751 C CA . LEU A 1 97 ? -1.238 1.356 -21.410 1.00 87.56 97 LEU A CA 1
ATOM 752 C C . LEU A 1 97 ? 0.191 1.915 -21.353 1.00 87.56 97 LEU A C 1
ATOM 754 O O . LEU A 1 97 ? 0.640 2.541 -22.309 1.00 87.56 97 LEU A O 1
ATOM 758 N N . ALA A 1 98 ? 0.912 1.693 -20.253 1.00 86.94 98 ALA A N 1
ATOM 759 C CA . ALA A 1 98 ? 2.268 2.201 -20.053 1.00 86.94 98 ALA A CA 1
ATOM 760 C C . ALA A 1 98 ? 3.353 1.318 -20.695 1.00 86.94 98 ALA A C 1
ATOM 762 O O . ALA A 1 98 ? 4.419 1.820 -21.045 1.00 86.94 98 ALA A O 1
ATOM 763 N N . LEU A 1 99 ? 3.092 0.018 -20.876 1.00 83.75 99 LEU A N 1
ATOM 764 C CA . LEU A 1 99 ? 4.014 -0.936 -21.500 1.00 83.75 99 LEU A CA 1
ATOM 765 C C . LEU A 1 99 ? 4.579 -0.505 -22.866 1.00 83.75 99 LEU A C 1
ATOM 767 O O . LEU A 1 99 ? 5.795 -0.610 -23.025 1.00 83.75 99 LEU A O 1
ATOM 771 N N . PRO A 1 100 ? 3.788 -0.019 -23.847 1.00 83.81 100 PRO A N 1
ATOM 772 C CA . PRO A 1 100 ? 4.348 0.416 -25.129 1.00 83.81 100 PRO A CA 1
ATOM 773 C C . PRO A 1 100 ? 5.335 1.578 -24.964 1.00 83.81 100 PRO A C 1
ATOM 775 O O . PRO A 1 100 ? 6.431 1.530 -25.514 1.00 83.81 100 PRO A O 1
ATOM 778 N N . VAL A 1 101 ? 4.997 2.563 -24.128 1.00 83.88 101 VAL A N 1
ATOM 779 C CA . VAL A 1 101 ? 5.867 3.713 -23.831 1.00 83.88 101 VAL A CA 1
ATOM 780 C C . VAL A 1 101 ? 7.149 3.261 -23.125 1.00 83.88 101 VAL A C 1
ATOM 782 O O . VAL A 1 101 ? 8.241 3.737 -23.428 1.00 83.88 101 VAL A O 1
ATOM 785 N N . PHE A 1 102 ? 7.042 2.301 -22.204 1.00 81.31 102 PHE A N 1
ATOM 786 C CA . PHE A 1 102 ? 8.200 1.729 -21.521 1.00 81.31 102 PHE A CA 1
ATOM 787 C C . PHE A 1 102 ? 9.117 0.951 -22.475 1.00 81.31 102 PHE A C 1
ATOM 789 O O . PHE A 1 102 ? 10.338 1.043 -22.356 1.00 81.31 102 PHE A O 1
ATOM 796 N N . ASN A 1 103 ? 8.550 0.211 -23.428 1.00 83.19 103 ASN A N 1
ATOM 797 C CA . ASN A 1 103 ? 9.316 -0.534 -24.426 1.00 83.19 103 ASN A CA 1
ATOM 798 C C . ASN A 1 103 ? 10.136 0.393 -25.330 1.00 83.19 103 ASN A C 1
ATOM 800 O O . ASN A 1 103 ? 11.306 0.103 -25.584 1.00 83.19 103 ASN A O 1
ATOM 804 N N . GLU A 1 104 ? 9.555 1.521 -25.751 1.00 81.38 104 GLU A N 1
ATOM 805 C CA . GLU A 1 104 ? 10.259 2.546 -26.532 1.00 81.38 104 GLU A CA 1
ATOM 806 C C . GLU A 1 104 ? 11.396 3.194 -25.730 1.00 81.38 104 GLU A C 1
ATOM 808 O O . GLU A 1 104 ? 12.525 3.273 -26.207 1.00 81.38 104 GLU A O 1
ATOM 813 N N . LEU A 1 105 ? 11.133 3.601 -24.483 1.00 77.62 105 LEU A N 1
ATOM 814 C CA . LEU A 1 105 ? 12.132 4.252 -23.627 1.00 77.62 105 LEU A CA 1
ATOM 815 C C . LEU A 1 105 ? 13.266 3.312 -23.209 1.00 77.62 105 LEU A C 1
ATOM 817 O O . LEU A 1 105 ? 14.420 3.725 -23.110 1.00 77.62 105 LEU A O 1
ATOM 821 N N . SER A 1 106 ? 12.943 2.049 -22.929 1.00 71.06 106 SER A N 1
ATOM 822 C CA . SER A 1 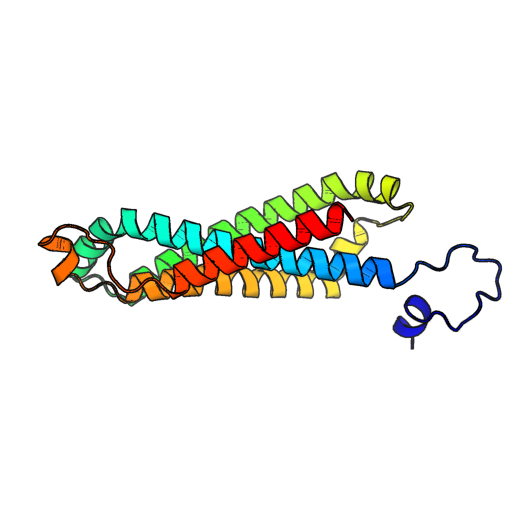106 ? 13.909 1.080 -22.421 1.00 71.06 106 SER A CA 1
ATOM 823 C C . SER A 1 106 ? 14.637 0.311 -23.529 1.00 71.06 106 SER A C 1
ATOM 825 O O . SER A 1 106 ? 15.504 -0.497 -23.189 1.00 71.06 106 SER A O 1
ATOM 827 N N . ASN A 1 107 ? 14.283 0.502 -24.809 1.00 68.81 107 ASN A N 1
ATOM 828 C CA . ASN A 1 107 ? 14.721 -0.350 -25.927 1.00 68.81 107 ASN A CA 1
ATOM 829 C C . ASN A 1 107 ? 14.580 -1.855 -25.605 1.00 68.81 107 ASN A C 1
ATOM 831 O O . ASN A 1 107 ? 15.434 -2.679 -25.931 1.00 68.81 107 ASN A O 1
ATOM 835 N N . LYS A 1 108 ? 13.502 -2.221 -24.902 1.00 67.25 108 LYS A N 1
ATOM 836 C CA . LYS A 1 108 ? 13.194 -3.603 -24.512 1.00 67.25 108 LYS A CA 1
ATOM 837 C C . LYS A 1 108 ? 11.875 -4.009 -25.145 1.00 67.25 108 LYS A C 1
ATOM 839 O O . LYS A 1 108 ? 10.937 -3.226 -25.196 1.00 67.25 108 LYS A O 1
ATOM 844 N N . VAL A 1 109 ? 11.786 -5.259 -25.588 1.00 68.31 109 VAL A N 1
ATOM 845 C CA . VAL A 1 109 ? 10.552 -5.816 -26.154 1.00 68.31 109 VAL A CA 1
ATOM 846 C C . VAL A 1 109 ? 9.847 -6.638 -25.075 1.00 68.31 109 VAL A C 1
ATOM 848 O O . VAL A 1 109 ? 9.971 -7.861 -25.037 1.00 68.31 109 VAL A O 1
ATOM 851 N N . LEU A 1 110 ? 9.128 -5.977 -24.160 1.00 68.81 110 LEU A N 1
ATOM 852 C CA . LEU A 1 110 ? 8.219 -6.679 -23.250 1.00 68.81 110 LEU A CA 1
ATOM 853 C C . LEU A 1 110 ? 6.880 -6.907 -23.947 1.00 68.81 110 LEU A C 1
ATOM 855 O O . LEU A 1 110 ? 6.169 -5.964 -24.297 1.00 68.81 110 LEU A O 1
ATOM 859 N N . THR A 1 111 ? 6.527 -8.172 -24.146 1.00 73.00 111 THR A N 1
ATOM 860 C CA . THR A 1 111 ? 5.225 -8.560 -24.689 1.00 73.00 111 THR A CA 1
ATOM 861 C C . THR A 1 111 ? 4.193 -8.703 -23.572 1.00 73.00 111 THR A C 1
ATOM 863 O O . THR A 1 111 ? 4.510 -9.085 -22.445 1.00 73.00 111 THR A O 1
ATOM 866 N N . LEU A 1 112 ? 2.920 -8.449 -23.892 1.00 68.94 112 LEU A N 1
ATOM 867 C CA . LEU A 1 112 ? 1.808 -8.644 -22.952 1.00 68.94 112 LEU A CA 1
ATOM 868 C C . LEU A 1 112 ? 1.681 -10.100 -22.472 1.00 68.94 112 LEU A C 1
ATOM 870 O O . LEU A 1 112 ? 1.107 -10.341 -21.415 1.00 68.94 112 LEU A O 1
ATOM 874 N N . SER A 1 113 ? 2.259 -11.067 -23.192 1.00 71.12 113 SER A N 1
ATOM 875 C CA . SER A 1 113 ? 2.276 -12.477 -22.791 1.00 71.12 113 SER A CA 1
ATOM 876 C C . SER A 1 113 ? 2.960 -12.714 -21.440 1.00 71.12 113 SER A C 1
ATOM 878 O O . SER A 1 113 ? 2.567 -13.632 -20.727 1.00 71.12 113 SER A O 1
ATOM 880 N N . TYR A 1 114 ? 3.920 -11.871 -21.041 1.00 69.25 114 TYR A N 1
ATOM 881 C CA . TYR A 1 114 ? 4.575 -11.985 -19.733 1.00 69.25 114 TYR A CA 1
ATOM 882 C C . TYR A 1 114 ? 3.636 -11.668 -18.560 1.00 69.25 114 TYR A C 1
ATOM 884 O O . TYR A 1 114 ? 3.802 -12.236 -17.485 1.00 69.25 114 TYR A O 1
ATOM 892 N N . LEU A 1 115 ? 2.616 -10.820 -18.746 1.00 68.56 115 LEU A N 1
ATOM 893 C CA . LEU A 1 115 ? 1.625 -10.542 -17.694 1.00 68.56 115 LEU A CA 1
ATOM 894 C C . LEU A 1 115 ? 0.792 -11.779 -17.335 1.00 68.56 115 LEU A C 1
ATOM 896 O O . LEU A 1 115 ? 0.306 -11.880 -16.210 1.00 68.56 115 LEU A O 1
ATOM 900 N N . PHE A 1 116 ? 0.639 -12.710 -18.280 1.00 74.19 116 PHE A N 1
ATOM 901 C CA . PHE A 1 116 ? -0.144 -13.931 -18.109 1.00 74.19 116 PHE A CA 1
ATOM 902 C C . PHE A 1 116 ? 0.697 -15.148 -17.700 1.00 74.19 116 PHE A C 1
ATOM 904 O O . PHE A 1 116 ? 0.164 -16.253 -17.602 1.00 74.19 116 PHE A O 1
ATOM 911 N N . ASP A 1 117 ? 1.996 -14.972 -17.441 1.00 83.12 117 ASP A N 1
ATOM 912 C CA . ASP A 1 117 ? 2.834 -16.056 -16.938 1.00 83.12 117 ASP A CA 1
ATOM 913 C C . ASP A 1 117 ? 2.365 -16.471 -15.532 1.00 83.12 117 ASP A C 1
ATOM 915 O O . ASP A 1 117 ? 2.262 -15.651 -14.613 1.00 83.12 117 ASP A O 1
ATOM 919 N N . ALA A 1 118 ? 2.094 -17.765 -15.346 1.00 81.38 118 ALA A N 1
ATOM 920 C CA . ALA A 1 118 ? 1.556 -18.328 -14.110 1.00 81.38 118 ALA A CA 1
ATOM 921 C C . ALA A 1 118 ? 2.419 -17.988 -12.883 1.00 81.38 118 ALA A C 1
ATOM 923 O O . ALA A 1 118 ? 1.900 -17.776 -11.784 1.00 81.38 118 ALA A O 1
ATOM 924 N N . LYS A 1 119 ? 3.741 -17.887 -13.069 1.00 82.81 119 LYS A N 1
ATOM 925 C CA . LYS A 1 119 ? 4.678 -17.560 -11.989 1.00 82.81 119 LYS A CA 1
ATOM 926 C C . LYS A 1 119 ? 4.573 -16.094 -11.552 1.00 82.81 119 LYS A C 1
ATOM 928 O O . LYS A 1 119 ? 4.673 -15.802 -10.361 1.00 82.81 119 LYS A O 1
ATOM 933 N N . LEU A 1 120 ? 4.339 -15.182 -12.498 1.00 80.75 120 LEU A N 1
ATOM 934 C CA . LEU A 1 120 ? 4.173 -13.752 -12.230 1.00 80.75 120 LEU A CA 1
ATOM 935 C C . LEU A 1 120 ? 2.786 -13.439 -11.668 1.00 80.75 120 LEU A C 1
ATOM 937 O O . LEU A 1 120 ? 2.690 -12.669 -10.715 1.00 80.75 120 LEU A O 1
ATOM 941 N N . ILE A 1 121 ? 1.737 -14.111 -12.154 1.00 84.12 121 ILE A N 1
ATOM 942 C CA . ILE A 1 121 ? 0.382 -14.016 -11.586 1.00 84.12 121 ILE A CA 1
ATOM 943 C C . ILE A 1 121 ? 0.393 -14.380 -10.098 1.00 84.12 121 ILE A C 1
ATOM 945 O O . ILE A 1 121 ? -0.173 -13.650 -9.282 1.00 84.12 121 ILE A O 1
ATOM 949 N N . LEU A 1 122 ? 1.071 -15.472 -9.725 1.00 87.19 122 LEU A N 1
ATOM 950 C CA . LEU A 1 122 ? 1.209 -15.859 -8.320 1.00 87.19 122 LEU A CA 1
ATOM 951 C C . LEU A 1 122 ? 1.906 -14.761 -7.501 1.00 87.19 122 LEU A C 1
ATOM 953 O O . LEU A 1 122 ? 1.480 -14.456 -6.388 1.00 87.19 122 LEU A O 1
ATOM 957 N N . GLY A 1 123 ? 2.939 -14.134 -8.071 1.00 85.19 123 GLY A N 1
ATOM 958 C CA . GLY A 1 123 ? 3.637 -13.001 -7.464 1.00 85.19 123 GLY A CA 1
ATOM 959 C C . GLY A 1 123 ? 2.727 -11.791 -7.242 1.00 85.19 123 GLY A C 1
ATOM 960 O O . GLY A 1 123 ? 2.680 -11.260 -6.133 1.00 85.19 123 GLY A O 1
ATOM 961 N N . TYR A 1 124 ? 1.956 -11.385 -8.254 1.00 84.75 124 TYR A N 1
ATOM 962 C CA . TYR A 1 124 ? 1.012 -10.268 -8.144 1.00 84.75 124 TYR A CA 1
ATOM 963 C C . TYR A 1 124 ? -0.092 -10.545 -7.122 1.00 84.75 124 TYR A C 1
ATOM 965 O O . TYR A 1 124 ? -0.415 -9.667 -6.325 1.00 84.75 124 TYR A O 1
ATOM 973 N N . MET A 1 125 ? -0.621 -11.771 -7.089 1.00 85.44 125 MET A N 1
ATOM 974 C CA . MET A 1 125 ? -1.622 -12.187 -6.103 1.00 85.44 125 MET A CA 1
ATOM 975 C C . MET A 1 125 ? -1.064 -12.178 -4.679 1.00 85.44 125 MET A C 1
ATOM 977 O O . MET A 1 125 ? -1.723 -11.686 -3.763 1.00 85.44 125 MET A O 1
ATOM 981 N N . ALA A 1 126 ? 0.163 -12.663 -4.477 1.00 87.75 126 ALA A N 1
ATOM 982 C CA . ALA A 1 126 ? 0.825 -12.593 -3.177 1.00 87.75 126 ALA A CA 1
ATOM 983 C C . ALA A 1 126 ? 1.018 -11.135 -2.730 1.00 87.75 126 ALA A C 1
ATOM 985 O O . ALA A 1 126 ? 0.713 -10.788 -1.590 1.00 87.75 126 ALA A O 1
ATOM 986 N N . LEU A 1 127 ? 1.455 -10.263 -3.641 1.00 85.38 127 LEU A N 1
ATOM 987 C CA . LEU A 1 127 ? 1.670 -8.842 -3.373 1.00 85.38 127 LEU A CA 1
ATOM 988 C C . LEU A 1 127 ? 0.345 -8.129 -3.051 1.00 85.38 127 LEU A C 1
ATOM 990 O O . LEU A 1 127 ? 0.272 -7.356 -2.096 1.00 85.38 127 LEU A O 1
ATOM 994 N N . PHE A 1 128 ? -0.729 -8.451 -3.771 1.00 84.44 128 PHE A N 1
ATOM 995 C CA . PHE A 1 128 ? -2.080 -7.962 -3.501 1.00 84.44 128 PHE A CA 1
ATOM 996 C C . PHE A 1 128 ? -2.573 -8.349 -2.099 1.00 84.44 128 PHE A C 1
ATOM 998 O O . PHE A 1 128 ? -3.044 -7.497 -1.346 1.00 84.44 128 PHE A O 1
ATOM 1005 N N . ILE A 1 129 ? -2.408 -9.616 -1.709 1.00 83.00 129 ILE A N 1
ATOM 1006 C CA . ILE A 1 129 ? -2.814 -10.098 -0.382 1.00 83.00 129 ILE A CA 1
ATOM 1007 C C . ILE A 1 129 ? -1.989 -9.419 0.715 1.00 83.00 129 ILE A C 1
ATOM 1009 O O . ILE A 1 129 ? -2.552 -8.925 1.691 1.00 83.00 129 ILE A O 1
ATOM 1013 N N . VAL A 1 130 ? -0.665 -9.358 0.555 1.00 84.19 130 VAL A N 1
ATOM 1014 C CA . VAL A 1 130 ? 0.234 -8.742 1.541 1.00 84.19 130 VAL A CA 1
ATOM 1015 C C . VAL A 1 130 ? -0.082 -7.258 1.713 1.00 84.19 130 VAL A C 1
ATOM 1017 O O . VAL A 1 130 ? -0.207 -6.789 2.843 1.00 84.19 130 VAL A O 1
ATOM 1020 N N . THR A 1 131 ? -0.263 -6.517 0.619 1.00 80.94 131 THR A N 1
ATOM 1021 C CA . THR A 1 131 ? -0.585 -5.084 0.683 1.00 80.94 131 THR A CA 1
ATOM 1022 C C . THR A 1 131 ? -1.963 -4.838 1.276 1.00 80.94 131 THR A C 1
ATOM 1024 O O . THR A 1 131 ? -2.073 -4.000 2.164 1.00 80.94 131 THR A O 1
ATOM 1027 N N . GLY A 1 132 ? -2.986 -5.601 0.878 1.00 78.25 132 GLY A N 1
ATOM 1028 C CA . GLY A 1 132 ? -4.331 -5.516 1.451 1.00 78.25 132 GLY A CA 1
ATOM 1029 C C . GLY A 1 132 ? -4.360 -5.820 2.952 1.00 78.25 132 GLY A C 1
ATOM 1030 O O . GLY A 1 132 ? -5.017 -5.111 3.716 1.00 78.25 132 GLY A O 1
ATOM 1031 N N . LEU A 1 133 ? -3.592 -6.819 3.401 1.00 77.06 133 LEU A N 1
ATOM 1032 C CA . LEU A 1 133 ? -3.445 -7.137 4.822 1.00 77.06 133 LEU A CA 1
ATOM 1033 C C . LEU A 1 133 ? -2.717 -6.027 5.581 1.00 77.06 133 LEU A C 1
ATOM 1035 O O . LEU A 1 133 ? -3.240 -5.551 6.584 1.00 77.06 133 LEU A O 1
ATOM 1039 N N . LEU A 1 134 ? -1.553 -5.574 5.110 1.00 75.19 134 LEU A N 1
ATOM 1040 C CA . LEU A 1 134 ? -0.800 -4.496 5.765 1.00 75.19 134 LEU A CA 1
ATOM 1041 C C . LEU A 1 134 ? -1.619 -3.198 5.845 1.00 75.19 134 LEU A C 1
ATOM 1043 O O . LEU A 1 134 ? -1.631 -2.529 6.879 1.00 75.19 134 LEU A O 1
ATOM 1047 N N . ALA A 1 135 ? -2.345 -2.882 4.773 1.00 70.25 135 ALA A N 1
ATOM 1048 C CA . ALA A 1 135 ? -3.222 -1.728 4.655 1.00 70.25 135 ALA A CA 1
ATOM 1049 C C . ALA A 1 135 ? -4.439 -1.786 5.594 1.00 70.25 135 ALA A C 1
ATOM 1051 O O . ALA A 1 135 ? -4.791 -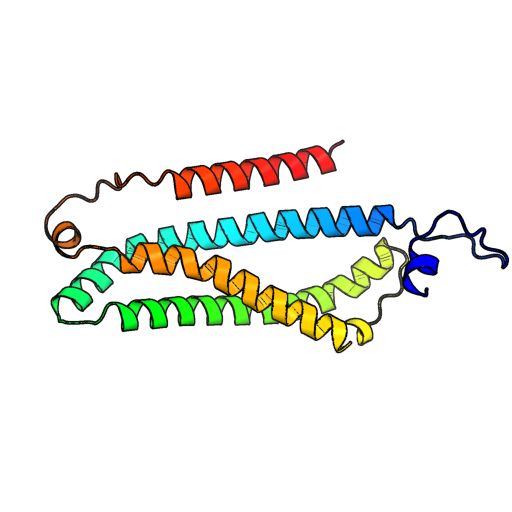0.779 6.208 1.00 70.25 135 ALA A O 1
ATOM 1052 N N . GLY A 1 136 ? -5.091 -2.949 5.700 1.00 67.50 136 GLY A N 1
ATOM 1053 C CA . GLY A 1 136 ? -6.329 -3.131 6.463 1.00 67.50 136 GLY A CA 1
ATOM 1054 C C . GLY A 1 136 ? -6.126 -3.485 7.939 1.00 67.50 136 GLY A C 1
ATOM 1055 O O . GLY A 1 136 ? -6.961 -3.144 8.778 1.00 67.50 136 GLY A O 1
ATOM 1056 N N . PHE A 1 137 ? -5.011 -4.127 8.293 1.00 70.75 137 PHE A N 1
ATOM 1057 C CA . PHE A 1 137 ? -4.767 -4.640 9.644 1.00 70.75 137 PHE A CA 1
ATOM 1058 C C . PHE A 1 137 ? -4.658 -3.523 10.688 1.00 70.75 137 PHE A C 1
ATOM 1060 O O . PHE A 1 137 ? -5.304 -3.573 11.736 1.00 70.75 137 PHE A O 1
ATOM 1067 N N . TYR A 1 138 ? -3.889 -2.476 10.390 1.00 69.56 138 TYR A N 1
ATOM 1068 C CA . TYR A 1 138 ? -3.699 -1.349 11.304 1.00 69.56 138 TYR A CA 1
ATOM 1069 C C . TYR A 1 138 ? -4.997 -0.567 11.597 1.00 69.56 138 TYR A C 1
ATOM 1071 O O . TYR A 1 138 ? -5.333 -0.408 12.774 1.00 69.56 138 TYR A O 1
ATOM 1079 N N . PRO A 1 139 ? -5.781 -0.110 10.597 1.00 62.41 139 PRO A N 1
ATOM 1080 C CA . PRO A 1 139 ? -7.047 0.566 10.867 1.00 62.41 139 PRO A CA 1
ATOM 1081 C C . PRO A 1 139 ? -8.061 -0.347 11.567 1.00 62.41 139 PRO A C 1
ATOM 1083 O O . PRO A 1 139 ? -8.779 0.139 12.438 1.00 62.41 139 PRO A O 1
ATOM 1086 N N . ALA A 1 140 ? -8.088 -1.651 11.265 1.00 62.94 140 ALA A N 1
ATOM 1087 C CA . ALA A 1 140 ? -8.949 -2.610 11.956 1.00 62.94 140 ALA A CA 1
ATOM 1088 C C . ALA A 1 140 ? -8.611 -2.735 13.454 1.00 62.94 140 ALA A C 1
ATOM 1090 O O . ALA A 1 140 ? -9.518 -2.778 14.288 1.00 62.94 140 ALA A O 1
ATOM 1091 N N . LEU A 1 141 ? -7.323 -2.732 13.817 1.00 64.19 141 LEU A N 1
ATOM 1092 C CA . LEU A 1 141 ? -6.885 -2.744 15.216 1.00 64.19 141 LEU A CA 1
ATOM 1093 C C . LEU A 1 141 ? -7.212 -1.440 15.948 1.00 64.19 141 LEU A C 1
ATOM 1095 O O . LEU A 1 141 ? -7.723 -1.480 17.069 1.00 64.19 141 LEU A O 1
ATOM 1099 N N . VAL A 1 142 ? -6.968 -0.289 15.311 1.00 65.06 142 VAL A N 1
ATOM 1100 C CA . VAL A 1 142 ? -7.322 1.019 15.884 1.00 65.06 142 VAL A CA 1
ATOM 1101 C C . VAL A 1 142 ? -8.837 1.101 16.115 1.00 65.06 142 VAL A C 1
ATOM 1103 O O . VAL A 1 142 ? -9.270 1.511 17.188 1.00 65.06 142 VAL A O 1
ATOM 1106 N N . LEU A 1 143 ? -9.647 0.629 15.159 1.00 58.75 143 LEU A N 1
ATOM 1107 C CA . LEU A 1 143 ? -11.113 0.593 15.238 1.00 58.75 143 LEU A CA 1
ATOM 1108 C C . LEU A 1 143 ? -11.668 -0.401 16.276 1.00 58.75 143 LEU A C 1
ATOM 1110 O O . LEU A 1 143 ? -12.660 -0.124 16.953 1.00 58.75 143 LEU A O 1
ATOM 1114 N N . SER A 1 144 ? -11.021 -1.553 16.433 1.00 57.28 144 SER A N 1
ATOM 1115 C CA . SER A 1 144 ? -11.392 -2.579 17.414 1.00 57.28 144 SER A CA 1
ATOM 1116 C C . SER A 1 144 ? -11.333 -2.053 18.853 1.00 57.28 144 SER A C 1
ATOM 1118 O O . SER A 1 144 ? -12.211 -2.360 19.672 1.00 57.28 144 SER A O 1
ATOM 1120 N N . ASN A 1 145 ? -10.335 -1.216 19.152 1.00 56.59 145 ASN A N 1
ATOM 1121 C CA . ASN A 1 145 ? -10.034 -0.755 20.505 1.00 56.59 145 ASN A CA 1
ATOM 1122 C C . ASN A 1 145 ? -10.810 0.485 20.974 1.00 56.59 145 ASN A C 1
ATOM 1124 O O . ASN A 1 145 ? -10.613 0.904 22.112 1.00 56.59 145 ASN A O 1
ATOM 1128 N N . TYR A 1 146 ? -11.730 1.048 20.179 1.00 56.75 146 TYR A N 1
ATOM 1129 C CA . TYR A 1 146 ? -12.525 2.194 20.641 1.00 56.75 146 TYR A CA 1
ATOM 1130 C C . TYR A 1 146 ? -13.440 1.806 21.808 1.00 56.75 146 TYR A C 1
ATOM 1132 O O . TYR A 1 146 ? -14.325 0.952 21.669 1.00 56.75 146 TYR A O 1
ATOM 1140 N N . ASN A 1 147 ? -13.246 2.451 22.960 1.00 48.59 147 ASN A N 1
ATOM 1141 C CA . ASN A 1 147 ? -14.137 2.330 24.107 1.00 48.59 147 ASN A CA 1
ATOM 1142 C C . ASN A 1 147 ? -15.319 3.310 23.962 1.00 48.59 147 ASN A C 1
ATOM 1144 O O . ASN A 1 147 ? -15.100 4.512 23.820 1.00 48.59 147 ASN A O 1
ATOM 1148 N N . PRO A 1 148 ? -16.576 2.827 24.007 1.00 48.22 148 PRO A N 1
ATOM 1149 C CA . PRO A 1 148 ? -17.769 3.640 23.746 1.00 48.22 148 PRO A CA 1
ATOM 1150 C C . PRO A 1 148 ? -17.998 4.759 24.779 1.00 48.22 148 PRO A C 1
ATOM 1152 O O . PRO A 1 148 ? -18.602 5.778 24.451 1.00 48.22 148 PRO A O 1
ATOM 1155 N N . VAL A 1 149 ? -17.459 4.616 25.994 1.00 49.03 149 VAL A N 1
ATOM 1156 C CA . VAL A 1 149 ? -17.655 5.565 27.106 1.00 49.03 149 VAL A CA 1
ATOM 1157 C C . VAL A 1 149 ? -16.991 6.929 26.845 1.00 49.03 149 VAL A C 1
ATOM 1159 O O . VAL A 1 149 ? -17.558 7.957 27.199 1.00 49.03 149 VAL A O 1
ATOM 1162 N N . GLU A 1 150 ? -15.853 6.978 26.141 1.00 53.09 150 GLU A N 1
ATOM 1163 C CA . GLU A 1 150 ? -15.214 8.251 25.749 1.00 53.09 150 GLU A CA 1
ATOM 1164 C C . GLU A 1 150 ? -15.888 8.907 24.534 1.00 53.09 150 GLU A C 1
ATOM 1166 O O . GLU A 1 150 ? -15.867 10.128 24.397 1.00 53.09 150 GLU A O 1
ATOM 1171 N N . THR A 1 151 ? -16.532 8.120 23.663 1.00 51.19 151 THR A N 1
ATOM 1172 C CA . THR A 1 151 ? -17.130 8.634 22.415 1.00 51.19 151 THR A CA 1
ATOM 1173 C C . THR A 1 151 ? -18.408 9.450 22.625 1.00 51.19 151 THR A C 1
ATOM 1175 O O . THR A 1 151 ? -18.776 10.229 21.743 1.00 51.19 151 THR A O 1
ATOM 1178 N N . LEU A 1 152 ? -19.079 9.286 23.772 1.00 48.12 152 LEU A N 1
ATOM 1179 C CA . LEU A 1 152 ? -20.396 9.873 24.034 1.00 48.12 152 LEU A CA 1
ATOM 1180 C C . LEU A 1 152 ? -20.362 11.153 24.890 1.00 48.12 152 LEU A C 1
ATOM 1182 O O . LEU A 1 152 ? -21.295 11.943 24.791 1.00 48.12 152 LEU A O 1
ATOM 1186 N N . TYR A 1 153 ? -19.326 11.372 25.715 1.00 49.31 153 TYR A N 1
ATOM 1187 C CA . TYR A 1 153 ? -19.380 12.386 26.787 1.00 49.31 153 TYR A CA 1
ATOM 1188 C C . TYR A 1 153 ? -18.248 13.425 26.837 1.00 49.31 153 TYR A C 1
ATOM 1190 O O . TYR A 1 153 ? -18.353 14.363 27.624 1.00 49.31 153 TYR A O 1
ATOM 1198 N N . SER A 1 154 ? -17.180 13.339 26.035 1.00 44.91 154 SER A N 1
ATOM 1199 C CA . SER A 1 154 ? -16.071 14.296 26.172 1.00 44.91 154 SER A CA 1
ATOM 1200 C C . SER A 1 154 ? -15.471 14.744 24.846 1.00 44.91 154 SER A C 1
ATOM 1202 O O . SER A 1 154 ? -15.356 13.984 23.888 1.00 44.91 154 SER A O 1
ATOM 1204 N N . ARG A 1 155 ? -15.104 16.031 24.817 1.00 48.75 155 ARG A N 1
ATOM 1205 C CA . ARG A 1 155 ? -14.327 16.715 23.779 1.00 48.75 155 ARG A CA 1
ATOM 1206 C C . ARG A 1 155 ? -13.269 15.777 23.202 1.00 48.75 155 ARG A C 1
ATOM 1208 O O . ARG A 1 155 ? -12.389 15.327 23.928 1.00 48.75 155 ARG A O 1
ATOM 1215 N N . PHE A 1 156 ? -13.335 15.548 21.892 1.00 49.69 156 PHE A N 1
ATOM 1216 C CA . PHE A 1 156 ? -12.284 14.897 21.113 1.00 49.69 156 PHE A CA 1
ATOM 1217 C C . PHE A 1 156 ? -10.972 15.686 21.248 1.00 49.69 156 PHE A C 1
ATOM 1219 O O . PHE A 1 156 ? -10.646 16.522 20.410 1.00 49.69 156 PHE A O 1
ATOM 1226 N N . ILE A 1 157 ? -10.199 15.425 22.296 1.00 45.56 157 ILE A N 1
ATOM 1227 C CA . ILE A 1 157 ? -8.763 15.652 22.256 1.00 45.56 157 ILE A CA 1
ATOM 1228 C C . ILE A 1 157 ? -8.193 14.312 21.825 1.00 45.56 157 ILE A C 1
ATOM 1230 O O . ILE A 1 157 ? -8.182 13.346 22.582 1.00 45.56 157 ILE A O 1
ATOM 1234 N N . LEU A 1 158 ? -7.787 14.251 20.561 1.00 49.53 158 LEU A N 1
ATOM 1235 C CA . LEU A 1 158 ? -7.107 13.130 19.924 1.00 49.53 158 LEU A CA 1
ATOM 1236 C C . LEU A 1 158 ? -5.704 12.944 20.560 1.00 49.53 158 LEU A C 1
ATOM 1238 O O . LEU A 1 158 ? -4.689 13.108 19.896 1.00 49.53 158 LEU A O 1
ATOM 1242 N N . SER A 1 159 ? -5.638 12.694 21.871 1.00 45.78 159 SER A N 1
ATOM 1243 C CA . SER A 1 159 ? -4.408 12.627 22.683 1.00 45.78 159 SER A CA 1
ATOM 1244 C C . SER A 1 159 ? -4.158 11.236 23.269 1.00 45.78 159 SER A C 1
ATOM 1246 O O . SER A 1 159 ? -3.396 11.076 24.221 1.00 45.78 159 SER A O 1
ATOM 1248 N N . GLY A 1 160 ? -4.731 10.194 22.664 1.00 51.81 160 GLY A N 1
ATOM 1249 C CA . GLY A 1 160 ? -4.097 8.881 22.715 1.00 51.81 160 GLY A CA 1
ATOM 1250 C C . GLY A 1 160 ? -2.751 8.995 22.004 1.00 51.81 160 GLY A C 1
ATOM 1251 O O . GLY A 1 160 ? -2.676 9.564 20.919 1.00 51.81 160 GLY A O 1
ATOM 1252 N N . LYS A 1 161 ? -1.672 8.536 22.637 1.00 53.81 161 LYS A N 1
ATOM 1253 C CA . LYS A 1 161 ? -0.289 8.572 22.139 1.00 53.81 161 LYS A CA 1
ATOM 1254 C C . LYS A 1 161 ? -0.155 7.921 20.740 1.00 53.81 161 LYS A C 1
ATOM 1256 O O . LYS A 1 161 ? 0.320 6.797 20.620 1.00 53.81 161 LYS A O 1
ATOM 1261 N N . ASN A 1 162 ? -0.516 8.629 19.664 1.00 67.50 162 ASN A N 1
ATOM 1262 C CA . ASN A 1 162 ? -0.418 8.188 18.262 1.00 67.50 162 ASN A CA 1
ATOM 1263 C C . ASN A 1 162 ? 1.040 8.205 17.753 1.00 67.50 162 ASN A C 1
ATOM 1265 O O . ASN A 1 162 ? 1.316 8.616 16.625 1.00 67.50 162 ASN A O 1
ATOM 1269 N N . TYR A 1 163 ? 2.004 7.780 18.577 1.00 68.75 163 TYR A N 1
ATOM 1270 C CA . TYR A 1 163 ? 3.419 7.737 18.198 1.00 68.75 163 TYR A CA 1
ATOM 1271 C C . TYR A 1 163 ? 3.660 6.833 16.991 1.00 68.75 163 TYR A C 1
ATOM 1273 O O . TYR A 1 163 ? 4.488 7.170 16.156 1.00 68.75 163 TYR A O 1
ATOM 1281 N N . LEU A 1 164 ? 2.896 5.745 16.855 1.00 71.12 164 LEU A N 1
ATOM 1282 C CA . LEU A 1 164 ? 2.961 4.860 15.690 1.00 71.12 164 LEU A CA 1
ATOM 1283 C C . LEU A 1 164 ? 2.559 5.582 14.399 1.00 71.12 164 LEU A C 1
ATOM 1285 O O . LEU A 1 164 ? 3.299 5.531 13.427 1.00 71.12 164 LEU A O 1
ATOM 1289 N N . GLN A 1 165 ? 1.445 6.320 14.399 1.00 72.00 165 GLN A N 1
ATOM 1290 C CA . GLN A 1 165 ? 1.019 7.098 13.232 1.00 72.00 165 GLN A CA 1
ATOM 1291 C C . GLN A 1 165 ? 2.025 8.209 12.907 1.00 72.00 165 GLN A C 1
ATOM 1293 O O . GLN A 1 165 ? 2.402 8.383 11.754 1.00 72.00 165 GLN A O 1
ATOM 1298 N N . LYS A 1 166 ? 2.511 8.935 13.924 1.00 78.06 166 LYS A N 1
ATOM 1299 C CA . LYS A 1 166 ? 3.540 9.968 13.735 1.00 78.06 166 LYS A CA 1
ATOM 1300 C C . LYS A 1 166 ? 4.838 9.376 13.178 1.00 78.06 166 LYS A C 1
ATOM 1302 O O . LYS A 1 166 ? 5.400 9.941 12.250 1.00 78.06 166 LYS A O 1
ATOM 1307 N N . SER A 1 167 ? 5.281 8.232 13.696 1.00 82.19 167 SER A N 1
ATOM 1308 C CA . SER A 1 167 ? 6.471 7.521 13.218 1.00 82.19 167 SER A CA 1
ATOM 1309 C C . SER A 1 167 ? 6.298 7.028 11.781 1.00 82.19 167 SER A C 1
ATOM 1311 O O . SER A 1 167 ? 7.178 7.267 10.961 1.00 82.19 167 SER A O 1
ATOM 1313 N N . LEU A 1 168 ? 5.147 6.435 11.446 1.00 82.25 168 LEU A N 1
ATOM 1314 C CA . LEU A 1 168 ? 4.817 6.005 10.086 1.00 82.25 168 LEU A CA 1
ATOM 1315 C C . LEU A 1 168 ? 4.824 7.183 9.103 1.00 82.25 168 LEU A C 1
ATOM 1317 O O . LEU A 1 168 ? 5.403 7.073 8.028 1.00 82.25 168 LEU A O 1
ATOM 1321 N N . VAL A 1 169 ? 4.241 8.327 9.473 1.00 84.56 169 VAL A N 1
ATOM 1322 C CA . VAL A 1 169 ? 4.258 9.541 8.638 1.00 84.56 169 VAL A CA 1
ATOM 1323 C C . VAL A 1 169 ? 5.686 10.050 8.431 1.00 84.56 169 VAL A C 1
ATOM 1325 O O . VAL A 1 169 ? 6.070 10.329 7.299 1.00 84.56 169 VAL A O 1
ATOM 1328 N N . VAL A 1 170 ? 6.490 10.136 9.494 1.00 87.94 170 VAL A N 1
ATOM 1329 C CA . VAL A 1 170 ? 7.895 10.565 9.389 1.00 87.94 170 VAL A CA 1
ATOM 1330 C C . VAL A 1 170 ? 8.689 9.613 8.492 1.00 87.94 170 VAL A C 1
ATOM 1332 O O . VAL A 1 170 ? 9.425 10.076 7.626 1.00 87.94 170 VAL A O 1
ATOM 1335 N N . LEU A 1 171 ? 8.489 8.300 8.633 1.00 88.62 171 LEU A N 1
ATOM 1336 C CA . LEU A 1 171 ? 9.121 7.289 7.786 1.00 88.62 171 LEU A CA 1
ATOM 1337 C C . LEU A 1 171 ? 8.698 7.454 6.320 1.00 88.62 171 LEU A C 1
ATOM 1339 O O . LEU A 1 171 ? 9.551 7.452 5.438 1.00 88.62 171 LEU A O 1
ATOM 1343 N N . GLN A 1 172 ? 7.407 7.664 6.050 1.00 90.50 172 GLN A N 1
ATOM 1344 C CA . GLN A 1 172 ? 6.892 7.896 4.697 1.00 90.50 172 GLN A CA 1
ATOM 1345 C C . GLN A 1 172 ? 7.569 9.104 4.034 1.00 90.50 172 GLN A C 1
ATOM 1347 O O . GLN A 1 172 ? 8.025 9.007 2.895 1.00 90.50 172 GLN A O 1
ATOM 1352 N N . PHE A 1 173 ? 7.642 10.236 4.740 1.00 91.62 173 PHE A N 1
ATOM 1353 C CA . PHE A 1 173 ? 8.283 11.443 4.220 1.00 91.62 173 PHE A CA 1
ATOM 1354 C C . PHE A 1 173 ? 9.794 11.273 4.051 1.00 91.62 173 PHE A C 1
ATOM 1356 O O . PHE A 1 173 ? 10.331 11.760 3.062 1.00 91.62 173 PHE A O 1
ATOM 1363 N N . ALA A 1 174 ? 10.464 10.552 4.955 1.00 92.62 174 ALA A N 1
ATOM 1364 C CA . ALA A 1 174 ? 11.887 10.244 4.835 1.00 92.62 174 ALA A CA 1
ATOM 1365 C C . ALA A 1 174 ? 12.192 9.354 3.617 1.00 92.62 174 ALA A C 1
ATOM 1367 O O . ALA A 1 174 ? 13.149 9.609 2.894 1.00 92.62 174 ALA A O 1
ATOM 1368 N N . LEU A 1 175 ? 11.362 8.339 3.349 1.00 91.81 175 LEU A N 1
ATOM 1369 C CA . LEU A 1 175 ? 11.505 7.506 2.150 1.00 91.81 175 LEU A CA 1
ATOM 1370 C C . LEU A 1 175 ? 11.255 8.306 0.866 1.00 91.81 175 LEU A C 1
ATOM 1372 O O . LEU A 1 175 ? 11.974 8.138 -0.118 1.00 91.81 175 LEU A O 1
ATOM 1376 N N . ALA A 1 176 ? 10.254 9.190 0.871 1.00 91.62 176 ALA A N 1
ATOM 1377 C CA . ALA A 1 176 ? 9.950 10.033 -0.280 1.00 91.62 176 ALA A CA 1
ATOM 1378 C C . ALA A 1 176 ? 11.074 11.041 -0.566 1.00 91.62 176 ALA A C 1
ATOM 1380 O O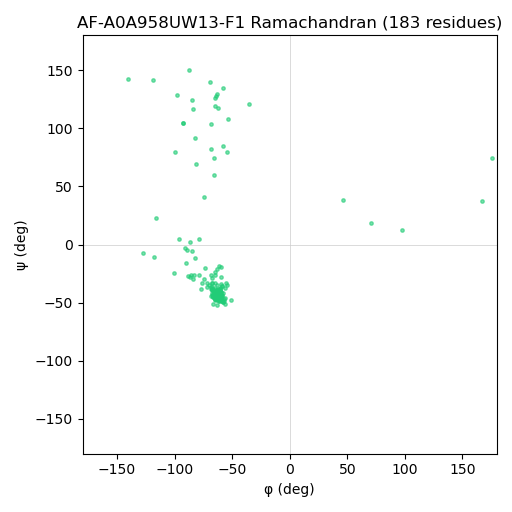 . ALA A 1 176 ? 11.483 11.184 -1.717 1.00 91.62 176 ALA A O 1
ATOM 1381 N N . SER A 1 177 ? 11.605 11.712 0.463 1.00 91.38 177 SER A N 1
ATOM 1382 C CA . SER A 1 177 ? 12.720 12.648 0.294 1.00 91.38 177 SER A CA 1
ATOM 1383 C C . SER A 1 177 ? 13.987 11.939 -0.172 1.00 91.38 177 SER A C 1
ATOM 1385 O O . SER A 1 177 ? 14.661 12.449 -1.063 1.00 91.38 177 SER A O 1
ATOM 1387 N N . PHE A 1 178 ? 14.270 10.745 0.357 1.00 92.38 178 PHE A N 1
ATOM 1388 C CA . PHE A 1 178 ? 15.373 9.908 -0.104 1.00 92.38 178 PHE A CA 1
ATOM 1389 C C . PHE A 1 178 ? 15.267 9.613 -1.606 1.00 92.38 178 PHE A C 1
ATOM 1391 O O . PHE A 1 178 ? 16.210 9.896 -2.336 1.00 92.38 178 PHE A O 1
ATOM 1398 N N . LEU A 1 179 ? 14.108 9.145 -2.090 1.00 90.69 179 LEU A N 1
ATOM 1399 C CA . LEU A 1 179 ? 13.906 8.871 -3.520 1.00 90.69 179 LEU A CA 1
ATOM 1400 C C . LEU A 1 179 ? 14.065 10.117 -4.401 1.00 90.69 179 LEU A C 1
ATOM 1402 O O . LEU A 1 179 ? 14.659 10.030 -5.475 1.00 90.69 179 LEU A O 1
ATOM 1406 N N . ILE A 1 180 ? 13.562 11.273 -3.958 1.00 91.62 180 ILE A N 1
ATOM 1407 C CA . ILE A 1 180 ? 13.703 12.535 -4.700 1.00 91.62 180 ILE A CA 1
ATOM 1408 C C . ILE A 1 180 ? 15.181 12.923 -4.812 1.00 91.62 180 ILE A C 1
ATOM 1410 O O . ILE A 1 180 ? 15.642 13.248 -5.903 1.00 91.62 180 ILE A O 1
ATOM 1414 N N . ILE A 1 181 ? 15.935 12.845 -3.712 1.00 91.81 181 ILE A N 1
ATOM 1415 C CA . ILE A 1 181 ? 17.373 13.143 -3.705 1.00 91.81 181 ILE A CA 1
ATOM 1416 C C . ILE A 1 181 ? 18.124 12.159 -4.608 1.00 91.81 181 ILE A C 1
ATOM 1418 O O . ILE A 1 181 ? 18.921 12.593 -5.431 1.00 91.81 181 ILE A O 1
ATOM 1422 N N . SER A 1 182 ? 17.830 10.858 -4.518 1.00 87.25 182 SER A N 1
ATOM 1423 C CA . SER A 1 182 ? 18.436 9.832 -5.380 1.00 87.25 182 SER A CA 1
ATOM 1424 C C . SER A 1 182 ? 18.110 9.992 -6.864 1.00 87.25 182 SER A C 1
ATOM 1426 O O . SER A 1 182 ? 18.812 9.426 -7.687 1.00 87.25 182 SER A O 1
ATOM 1428 N N . THR A 1 183 ? 17.040 10.710 -7.211 1.00 88.38 183 THR A N 1
ATOM 1429 C CA . THR A 1 183 ? 16.695 11.003 -8.611 1.00 88.38 183 THR A CA 1
ATOM 1430 C C . THR A 1 183 ? 17.424 12.249 -9.127 1.00 88.38 183 THR A C 1
ATOM 1432 O O . THR A 1 183 ? 17.616 12.387 -10.331 1.00 88.38 183 THR A O 1
ATOM 1435 N N . LEU A 1 184 ? 17.793 13.175 -8.235 1.00 88.94 184 LEU A N 1
ATOM 1436 C CA . LEU A 1 184 ? 18.461 14.434 -8.584 1.00 88.94 184 LEU A CA 1
ATOM 1437 C C . LEU A 1 184 ? 19.989 14.322 -8.684 1.00 88.94 184 LEU A C 1
ATOM 1439 O O . LEU A 1 184 ? 20.589 15.136 -9.383 1.00 88.94 184 LEU A O 1
ATOM 1443 N N . VAL A 1 185 ? 20.597 13.383 -7.953 1.00 79.94 185 VAL A N 1
ATOM 1444 C CA . VAL A 1 185 ? 22.046 13.096 -7.964 1.00 79.94 185 VAL A CA 1
ATOM 1445 C C . VAL A 1 185 ? 22.367 12.077 -9.046 1.00 79.94 185 VAL A C 1
ATOM 1447 O O . VAL A 1 185 ? 23.308 12.346 -9.824 1.00 79.94 185 VAL A O 1
#